Protein AF-A0ABD3MZY3-F1 (afdb_monomer_lite)

pLDDT: mean 81.53, std 12.87, range [45.41, 96.0]

Secondary structure (DSSP, 8-state):
--TTS---SSSGGGSSSPPEEEEEEE-TTSSEEEEEEEETTEEEEEEEETTT--EEEEEEPPEEEEEETTTEEEEE---SEEEE-TT-SSEEEEE-TTS-EEEEEEEEE-TT--EEEEEEEEEEEEE-SSS-EEEE--EE--SB-TTSPBPP-EEES---TTTT-SB-TTS-BSSTT-SSSSPPGGGT-

Structure (mmCIF, N/CA/C/O backbone):
data_AF-A0ABD3MZY3-F1
#
_entry.id   AF-A0ABD3MZY3-F1
#
loop_
_atom_site.group_PDB
_atom_site.id
_atom_site.type_symbol
_atom_site.label_atom_id
_atom_site.label_alt_id
_atom_site.label_comp_id
_atom_site.label_asym_id
_atom_site.label_entity_id
_atom_site.label_seq_id
_atom_site.pdbx_PDB_ins_code
_atom_site.Cartn_x
_atom_site.Cartn_y
_atom_site.Cartn_z
_atom_site.occupancy
_atom_site.B_iso_or_equiv
_atom_site.auth_seq_id
_atom_site.auth_comp_id
_atom_site.auth_asym_id
_atom_site.auth_atom_id
_atom_site.pdbx_PDB_model_num
ATOM 1 N N . MET A 1 1 ? 14.221 8.279 14.953 1.00 56.56 1 MET A N 1
ATOM 2 C CA . MET A 1 1 ? 15.530 8.398 14.291 1.00 56.56 1 MET A CA 1
ATOM 3 C C . MET A 1 1 ? 16.387 7.207 14.709 1.00 56.56 1 MET A C 1
ATOM 5 O O . MET A 1 1 ? 16.099 6.620 15.749 1.00 56.56 1 MET A O 1
ATOM 9 N N . ASN A 1 2 ? 17.374 6.783 13.913 1.00 62.44 2 ASN A N 1
ATOM 10 C CA . ASN A 1 2 ? 18.339 5.758 14.335 1.00 62.44 2 ASN A CA 1
ATOM 11 C C . ASN A 1 2 ? 19.315 6.357 15.366 1.00 62.44 2 ASN A C 1
ATOM 13 O O . ASN A 1 2 ? 19.241 7.543 15.690 1.00 62.44 2 ASN A O 1
ATOM 17 N N . SER A 1 3 ? 20.246 5.550 15.876 1.00 67.38 3 SER A N 1
ATOM 18 C CA . SER A 1 3 ? 21.284 6.006 16.815 1.00 67.38 3 SER A CA 1
ATOM 19 C C . SER A 1 3 ? 22.189 7.115 16.259 1.00 67.38 3 SER A C 1
ATOM 21 O O . SER A 1 3 ? 22.897 7.751 17.031 1.00 67.38 3 SER A O 1
ATOM 23 N N . ALA A 1 4 ? 22.144 7.373 14.949 1.00 69.62 4 ALA A N 1
ATOM 24 C CA . ALA A 1 4 ? 22.857 8.450 14.270 1.00 69.62 4 ALA A CA 1
ATOM 25 C C . ALA A 1 4 ? 21.970 9.674 13.960 1.00 69.62 4 ALA A C 1
ATOM 27 O O . ALA A 1 4 ? 22.391 10.558 13.220 1.00 69.62 4 ALA A O 1
ATOM 28 N N . GLY A 1 5 ? 20.741 9.742 14.488 1.00 57.19 5 GLY A N 1
ATOM 29 C CA . GLY A 1 5 ? 19.851 10.885 14.262 1.00 57.19 5 GLY A CA 1
ATOM 30 C C . GLY A 1 5 ? 19.243 10.936 12.856 1.00 57.19 5 GLY A C 1
ATOM 31 O O . GLY A 1 5 ? 18.832 11.999 12.409 1.00 57.19 5 GLY A O 1
ATOM 32 N N . GLN A 1 6 ? 19.178 9.811 12.140 1.00 57.62 6 GLN A N 1
ATOM 33 C CA . GLN A 1 6 ? 18.583 9.754 10.801 1.00 57.62 6 GLN A CA 1
ATOM 34 C C . GLN A 1 6 ? 17.148 9.200 10.838 1.00 57.62 6 GLN A C 1
ATOM 36 O O . GLN A 1 6 ? 16.863 8.302 11.639 1.00 57.62 6 GLN A O 1
ATOM 41 N N . PRO A 1 7 ? 16.240 9.678 9.970 1.00 52.84 7 PRO A N 1
ATOM 42 C CA . PRO A 1 7 ? 14.927 9.084 9.715 1.00 52.84 7 PRO A CA 1
ATOM 43 C C . PRO A 1 7 ? 14.956 7.555 9.600 1.00 52.84 7 PRO A C 1
ATOM 45 O O . PRO A 1 7 ? 15.666 7.015 8.759 1.00 52.84 7 PRO A O 1
ATOM 48 N N . THR A 1 8 ? 14.170 6.829 10.407 1.00 61.91 8 THR A N 1
ATOM 49 C CA . THR A 1 8 ? 14.034 5.362 10.242 1.00 61.91 8 THR A CA 1
ATOM 50 C C . THR A 1 8 ? 12.774 4.952 9.494 1.00 61.91 8 THR A C 1
ATOM 52 O O . THR A 1 8 ? 12.625 3.787 9.136 1.00 61.91 8 THR A O 1
ATOM 55 N N . GLY A 1 9 ? 11.827 5.879 9.318 1.00 56.66 9 GLY A N 1
ATOM 56 C CA . GLY A 1 9 ? 10.492 5.580 8.801 1.00 56.66 9 GLY A CA 1
ATOM 57 C C . GLY A 1 9 ? 9.641 4.691 9.720 1.00 56.66 9 GLY A C 1
ATOM 58 O O . GLY A 1 9 ? 8.582 4.244 9.293 1.00 56.66 9 GLY A O 1
ATOM 59 N N . LYS A 1 10 ? 10.077 4.424 10.964 1.00 58.09 10 LYS A N 1
ATOM 60 C CA . LYS A 1 10 ? 9.340 3.599 11.943 1.00 58.09 10 LYS A CA 1
ATOM 61 C C . LYS A 1 10 ? 8.338 4.394 12.787 1.00 58.09 10 LYS A C 1
ATOM 63 O O . LYS A 1 10 ? 7.488 3.800 13.446 1.00 58.09 10 LYS A O 1
ATOM 68 N N . THR A 1 11 ? 8.442 5.720 12.803 1.00 60.88 11 THR A N 1
ATOM 69 C CA . THR A 1 11 ? 7.519 6.630 13.497 1.00 60.88 11 THR A CA 1
ATOM 70 C C . THR A 1 11 ? 7.191 7.814 12.583 1.00 60.88 11 THR A C 1
ATOM 72 O O . THR A 1 11 ? 7.972 8.149 11.696 1.00 60.88 11 THR A O 1
ATOM 75 N N . LEU A 1 12 ? 6.039 8.464 12.778 1.00 59.22 12 LEU A N 1
ATOM 76 C CA . LEU A 1 12 ? 5.664 9.650 11.989 1.00 59.22 12 LEU A CA 1
ATOM 77 C C . LEU A 1 12 ? 6.632 10.827 12.194 1.00 59.22 12 LEU A C 1
ATOM 79 O O . LEU A 1 12 ? 6.849 11.614 11.282 1.00 59.22 12 LEU A O 1
ATOM 83 N N . GLN A 1 13 ? 7.229 10.921 13.383 1.00 61.41 13 GLN A N 1
ATOM 84 C CA . GLN A 1 13 ? 8.221 11.940 13.747 1.00 61.41 13 GLN A CA 1
ATOM 85 C C . GLN A 1 13 ? 9.560 11.744 13.027 1.00 61.41 13 GLN A C 1
ATOM 87 O O . GLN A 1 13 ? 10.358 12.670 12.958 1.00 61.41 13 GLN A O 1
ATOM 92 N N . ASP A 1 14 ? 9.799 10.551 12.482 1.00 61.88 14 ASP A N 1
ATOM 93 C CA . ASP A 1 14 ? 10.989 10.255 11.692 1.00 61.88 14 ASP A CA 1
ATOM 94 C C . ASP A 1 14 ? 10.858 10.731 10.243 1.00 61.88 14 ASP A C 1
ATOM 96 O O . ASP A 1 14 ? 11.764 10.491 9.456 1.00 61.88 14 ASP A O 1
ATOM 100 N N . LEU A 1 15 ? 9.741 11.347 9.853 1.00 62.75 15 LEU A N 1
ATOM 101 C CA . LEU A 1 15 ? 9.535 11.820 8.491 1.00 62.75 15 LEU A CA 1
ATOM 102 C C . LEU A 1 15 ? 10.007 13.267 8.361 1.00 62.75 15 LEU A C 1
ATOM 104 O O . LEU A 1 15 ? 9.534 14.143 9.075 1.00 62.75 15 LEU A O 1
ATOM 108 N N . ASP A 1 16 ? 10.891 13.513 7.391 1.00 56.47 16 ASP A N 1
ATOM 109 C CA . ASP A 1 16 ? 11.504 14.824 7.119 1.00 56.47 16 ASP A CA 1
ATOM 110 C C . ASP A 1 16 ? 10.469 15.941 6.866 1.00 56.47 16 ASP A C 1
ATOM 112 O O . ASP A 1 16 ? 10.780 17.127 6.983 1.00 56.47 16 ASP A O 1
ATOM 116 N N . LYS A 1 17 ? 9.232 15.572 6.489 1.00 63.81 17 LYS A N 1
ATOM 117 C CA . LYS A 1 17 ? 8.096 16.474 6.242 1.00 63.81 17 LYS A CA 1
ATOM 118 C C . LYS A 1 17 ? 6.765 15.786 6.551 1.00 63.81 17 LYS A C 1
ATOM 120 O O . LYS A 1 17 ? 6.600 14.596 6.274 1.00 63.81 17 LYS A O 1
ATOM 125 N N . ILE A 1 18 ? 5.799 16.564 7.043 1.00 60.00 18 ILE A N 1
ATOM 126 C CA . ILE A 1 18 ? 4.400 16.141 7.204 1.00 60.00 18 ILE A CA 1
ATOM 127 C C . ILE A 1 18 ? 3.803 15.917 5.808 1.00 60.00 18 ILE A C 1
ATOM 129 O O . ILE A 1 18 ? 3.941 16.770 4.933 1.00 60.00 18 ILE A O 1
ATOM 133 N N . GLY A 1 19 ? 3.185 14.756 5.586 1.00 64.94 19 GLY A N 1
ATOM 134 C CA . GLY A 1 19 ? 2.539 14.437 4.313 1.00 64.94 19 GLY A CA 1
ATOM 135 C C . GLY A 1 19 ? 1.3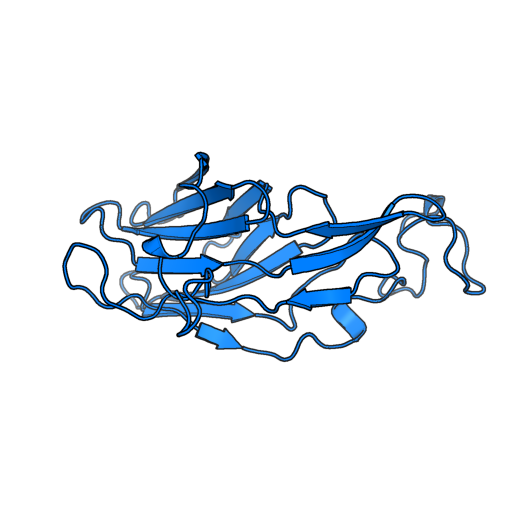32 15.332 4.033 1.00 64.94 19 GLY A C 1
ATOM 136 O O . GLY A 1 19 ? 0.563 15.659 4.936 1.00 64.94 19 GLY A O 1
ATOM 137 N N . THR A 1 20 ? 1.155 15.704 2.770 1.00 75.25 20 THR A N 1
ATOM 138 C CA . THR A 1 20 ? -0.027 16.405 2.270 1.00 75.25 20 THR A CA 1
ATOM 139 C C . THR A 1 20 ? -1.115 15.382 1.961 1.00 75.25 20 THR A C 1
ATOM 141 O O . THR A 1 20 ? -0.853 14.343 1.350 1.00 75.25 20 THR A O 1
ATOM 144 N N . TRP A 1 21 ? -2.345 15.676 2.380 1.00 79.12 21 TRP A N 1
ATOM 145 C CA . TRP A 1 21 ? -3.516 14.902 1.978 1.00 79.12 21 TRP A CA 1
ATOM 146 C C . TRP A 1 21 ? -3.756 15.066 0.480 1.00 79.12 21 TRP A C 1
ATOM 148 O O . TRP A 1 21 ? -3.782 16.188 -0.021 1.00 79.12 21 TRP A O 1
ATOM 158 N N . HIS A 1 22 ? -3.946 13.952 -0.220 1.00 86.19 22 HIS A N 1
ATOM 159 C CA . HIS A 1 22 ? -4.194 13.954 -1.663 1.00 86.19 22 HIS A CA 1
ATOM 160 C C . HIS A 1 22 ? -5.565 13.407 -2.020 1.00 86.19 22 HIS A C 1
ATOM 162 O O . HIS A 1 22 ? -6.285 14.011 -2.807 1.00 86.19 22 HIS A O 1
ATOM 168 N N . GLY A 1 23 ? -5.928 12.275 -1.420 1.00 87.56 23 GLY A N 1
ATOM 169 C CA . GLY A 1 23 ? -7.171 11.573 -1.711 1.00 87.56 23 GLY A CA 1
ATOM 170 C C . GLY A 1 23 ? -7.859 11.111 -0.440 1.00 87.56 23 GLY A C 1
ATOM 171 O O . GLY A 1 23 ? -7.202 10.605 0.471 1.00 87.56 23 GLY A O 1
ATOM 172 N N . ILE A 1 24 ? -9.181 11.277 -0.400 1.00 92.56 24 ILE A N 1
ATOM 173 C CA . ILE A 1 24 ? -10.056 10.702 0.621 1.00 92.56 24 ILE A CA 1
ATOM 174 C C . ILE A 1 24 ? -11.159 9.945 -0.099 1.00 92.56 24 ILE A C 1
ATOM 176 O O . ILE A 1 24 ? -11.863 10.530 -0.919 1.00 92.56 24 ILE A O 1
ATOM 180 N N . VAL A 1 25 ? -11.297 8.656 0.198 1.00 93.25 25 VAL A N 1
ATOM 181 C CA . VAL A 1 25 ? -12.333 7.803 -0.392 1.00 93.25 25 VAL A CA 1
ATOM 182 C C . VAL A 1 25 ? -13.087 7.095 0.724 1.00 93.25 25 VAL A C 1
ATOM 184 O O . VAL A 1 25 ? -12.487 6.437 1.577 1.00 93.25 25 VAL A O 1
ATOM 187 N N . GLU A 1 26 ? -14.405 7.252 0.733 1.00 92.00 26 GLU A N 1
ATOM 188 C CA . GLU A 1 26 ? -15.279 6.594 1.700 1.00 92.00 26 GLU A CA 1
ATOM 189 C C . GLU A 1 26 ? -15.355 5.090 1.424 1.00 92.00 26 GLU A C 1
ATOM 191 O O . GLU A 1 26 ? -15.385 4.637 0.279 1.00 92.00 26 GLU A O 1
ATOM 196 N N . ASP A 1 27 ? -15.336 4.314 2.500 1.00 90.88 27 ASP A N 1
ATOM 197 C CA . ASP A 1 27 ? -15.609 2.883 2.471 1.00 90.88 27 ASP A CA 1
ATOM 198 C C . ASP A 1 27 ? -17.081 2.610 2.120 1.00 90.88 27 ASP A C 1
ATOM 200 O O . ASP A 1 27 ? -17.938 3.333 2.627 1.00 90.88 27 ASP A O 1
ATOM 204 N N . PRO A 1 28 ? -17.425 1.536 1.381 1.00 85.69 28 PRO A N 1
ATOM 205 C CA . PRO A 1 28 ? -18.820 1.189 1.093 1.00 85.69 28 PRO A CA 1
ATOM 206 C C . PRO A 1 28 ? -19.754 1.080 2.312 1.00 85.69 28 PRO A C 1
ATOM 208 O O . PRO A 1 28 ? -20.959 1.274 2.170 1.00 85.69 28 PRO A O 1
ATOM 211 N N . SER A 1 29 ? -19.235 0.793 3.516 1.00 87.50 29 SER A N 1
ATOM 212 C CA . SER A 1 29 ? -20.043 0.774 4.749 1.00 87.50 29 SER A CA 1
ATOM 213 C C . SER A 1 29 ? -20.153 2.133 5.459 1.00 87.50 29 SER A C 1
ATOM 215 O O . SER A 1 29 ? -20.809 2.232 6.496 1.00 87.50 29 SER A O 1
ATOM 217 N N . ASN A 1 30 ? -19.483 3.178 4.956 1.00 89.81 30 ASN A N 1
ATOM 218 C CA . ASN A 1 30 ? -19.338 4.514 5.556 1.00 89.81 30 ASN A CA 1
ATOM 219 C C . ASN A 1 30 ? -18.710 4.540 6.967 1.00 89.81 30 ASN A C 1
ATOM 221 O O . ASN A 1 30 ? -18.634 5.590 7.615 1.00 89.81 30 ASN A O 1
ATOM 225 N N . LYS A 1 31 ? -18.215 3.401 7.466 1.00 92.94 31 LYS A N 1
ATOM 226 C CA . LYS A 1 31 ? -17.530 3.297 8.766 1.00 92.94 31 LYS A CA 1
ATOM 227 C C . LYS A 1 31 ? -16.079 3.762 8.724 1.00 92.94 31 LYS A C 1
ATOM 229 O O . LYS A 1 31 ? -15.502 4.074 9.770 1.00 92.94 31 LYS A O 1
ATOM 234 N N . TYR A 1 32 ? -15.485 3.802 7.536 1.00 94.50 32 TYR A N 1
ATOM 235 C CA . TYR A 1 32 ? -14.077 4.117 7.349 1.00 94.50 32 TYR A CA 1
ATOM 236 C C . TYR A 1 32 ? -13.877 5.086 6.189 1.00 94.50 32 TYR A C 1
ATOM 238 O O . TYR A 1 32 ? -14.658 5.124 5.242 1.00 94.50 32 TYR A O 1
ATOM 246 N N . ILE A 1 33 ? -12.799 5.855 6.261 1.00 94.81 33 ILE A N 1
ATOM 247 C CA . ILE A 1 33 ? -12.231 6.539 5.104 1.00 94.81 33 ILE A CA 1
ATOM 248 C C . ILE A 1 33 ? -10.847 5.986 4.826 1.00 94.81 33 ILE A C 1
ATOM 250 O O . ILE A 1 33 ? -10.096 5.625 5.738 1.00 94.81 33 ILE A O 1
ATOM 254 N N . LEU A 1 34 ? -10.518 5.968 3.548 1.00 94.38 34 LEU A N 1
ATOM 255 C CA . LEU A 1 34 ? -9.192 5.724 3.032 1.00 94.38 34 LEU A CA 1
ATOM 256 C C . LEU A 1 34 ? -8.532 7.066 2.737 1.00 94.38 34 LEU A C 1
ATOM 258 O O . LEU A 1 34 ? -9.094 7.883 2.014 1.00 94.38 34 LEU A O 1
ATOM 262 N N . ALA A 1 35 ? -7.352 7.288 3.302 1.00 93.88 35 ALA A N 1
ATOM 263 C CA . ALA A 1 35 ? -6.567 8.499 3.140 1.00 93.88 35 ALA A CA 1
ATOM 264 C C . ALA A 1 35 ? -5.278 8.188 2.376 1.00 93.88 35 ALA A C 1
ATOM 266 O O . ALA A 1 35 ? -4.450 7.397 2.833 1.00 93.88 35 ALA A O 1
ATOM 267 N N . SER A 1 36 ? -5.087 8.833 1.231 1.00 93.25 36 SER A N 1
ATOM 268 C CA . SER A 1 36 ? -3.817 8.851 0.505 1.00 93.25 36 SER A CA 1
ATOM 269 C C . SER A 1 36 ? -3.039 10.098 0.902 1.00 93.25 36 SER A C 1
ATOM 271 O O . SER A 1 36 ? -3.519 11.219 0.708 1.00 93.25 36 SER A O 1
ATOM 273 N N . LEU A 1 37 ? -1.840 9.907 1.453 1.00 87.94 37 LEU A N 1
ATOM 274 C CA . LEU A 1 37 ? -0.943 11.001 1.813 1.00 87.94 37 LEU A CA 1
ATOM 275 C C . LEU A 1 37 ? 0.359 10.880 1.032 1.00 87.94 37 LEU A C 1
ATOM 277 O O . LEU A 1 37 ? 0.963 9.806 0.978 1.00 87.94 37 LEU A O 1
ATOM 281 N N . PHE A 1 38 ? 0.826 11.995 0.483 1.00 78.88 38 PHE A N 1
ATOM 282 C CA . PHE A 1 38 ? 2.120 12.064 -0.184 1.00 78.88 38 PHE A CA 1
ATOM 283 C C . PHE A 1 38 ? 3.016 13.085 0.497 1.00 78.88 38 PHE A C 1
ATOM 285 O O . PHE A 1 38 ? 2.591 14.133 0.975 1.00 78.88 38 PHE A O 1
ATOM 292 N N . THR A 1 39 ? 4.297 12.776 0.520 1.00 73.44 39 THR A N 1
ATOM 293 C CA . THR A 1 39 ? 5.365 13.716 0.834 1.00 73.44 39 THR A CA 1
ATOM 294 C C . THR A 1 39 ? 6.433 13.551 -0.235 1.00 73.44 39 THR A C 1
ATOM 296 O O . THR A 1 39 ? 6.452 12.557 -0.961 1.00 73.44 39 THR A O 1
ATOM 299 N N . ARG A 1 40 ? 7.339 14.516 -0.370 1.00 69.44 40 ARG A N 1
ATOM 300 C CA . ARG A 1 40 ? 8.469 14.350 -1.288 1.00 69.44 40 ARG A CA 1
ATOM 301 C C . ARG A 1 40 ? 9.302 13.145 -0.818 1.00 69.44 40 ARG A C 1
ATOM 303 O O . ARG A 1 40 ? 9.854 13.200 0.277 1.00 69.44 40 ARG A O 1
ATOM 310 N N . GLY A 1 41 ? 9.357 12.076 -1.615 1.00 69.81 41 GLY A N 1
ATOM 311 C CA . GLY A 1 41 ? 10.024 10.813 -1.263 1.00 69.81 41 GLY A CA 1
ATOM 312 C C . GLY A 1 41 ? 9.218 9.872 -0.349 1.00 69.81 41 GLY A C 1
ATOM 313 O O . GLY A 1 41 ? 9.790 8.968 0.271 1.00 69.81 41 GLY A O 1
ATOM 314 N N . GLY A 1 42 ? 7.904 10.075 -0.200 1.00 80.50 42 GLY A N 1
ATOM 315 C CA . GLY A 1 42 ? 7.062 9.170 0.579 1.00 80.50 42 GLY A CA 1
ATOM 316 C C . GLY A 1 42 ? 5.611 9.096 0.111 1.00 80.50 42 GLY A C 1
ATOM 317 O O . GLY A 1 42 ? 5.000 10.088 -0.274 1.00 80.50 42 GLY A O 1
ATOM 318 N N . GLY A 1 43 ? 5.039 7.901 0.229 1.00 88.75 43 GLY A N 1
ATOM 319 C CA . GLY A 1 43 ? 3.633 7.620 -0.022 1.00 88.75 43 GLY A CA 1
ATOM 320 C C . GLY A 1 43 ? 3.062 6.791 1.119 1.00 88.75 43 GLY A C 1
ATOM 321 O O . GLY A 1 43 ? 3.682 5.810 1.544 1.00 88.75 43 GLY A O 1
ATOM 322 N N . TYR A 1 44 ? 1.904 7.207 1.620 1.00 91.69 44 TYR A N 1
ATOM 323 C CA . TYR A 1 44 ? 1.221 6.566 2.734 1.00 91.69 44 TYR A CA 1
ATOM 324 C C . TYR A 1 44 ? -0.244 6.330 2.412 1.00 91.69 44 TYR A C 1
ATOM 326 O O . TYR A 1 44 ? -0.899 7.148 1.763 1.00 91.69 44 TYR A O 1
ATOM 334 N N . VAL A 1 45 ? -0.751 5.218 2.929 1.00 94.44 45 VAL A N 1
ATOM 335 C CA . VAL A 1 45 ? -2.161 4.852 2.853 1.00 94.44 45 VAL A CA 1
ATOM 336 C C . VAL A 1 45 ? -2.650 4.590 4.266 1.00 94.44 45 VAL A C 1
ATOM 338 O O . VAL A 1 45 ? -2.119 3.725 4.962 1.00 94.44 45 VAL A O 1
ATOM 341 N N . GLY A 1 46 ? -3.626 5.377 4.707 1.00 94.56 46 GLY A N 1
ATOM 342 C CA . GLY A 1 46 ? -4.232 5.270 6.028 1.00 94.56 46 GLY A CA 1
ATOM 343 C C . GLY A 1 46 ? -5.696 4.863 5.946 1.00 94.56 46 GLY A C 1
ATOM 344 O O . GLY A 1 46 ? -6.421 5.332 5.075 1.00 94.56 46 GLY A O 1
ATOM 345 N N . ILE A 1 47 ? -6.141 4.035 6.884 1.00 95.56 47 ILE A N 1
ATOM 346 C CA . ILE A 1 47 ? -7.557 3.735 7.112 1.00 95.56 47 ILE A CA 1
ATOM 347 C C . ILE A 1 47 ? -7.951 4.424 8.414 1.00 95.56 47 ILE A C 1
ATOM 349 O O . ILE A 1 47 ? -7.281 4.241 9.431 1.00 95.56 47 ILE A O 1
ATOM 353 N N . ILE A 1 48 ? -9.016 5.220 8.404 1.00 95.69 48 ILE A N 1
ATOM 354 C CA . ILE A 1 48 ? -9.470 5.989 9.571 1.00 95.69 48 ILE A CA 1
ATOM 355 C C . ILE A 1 48 ? -10.932 5.658 9.838 1.00 95.69 48 ILE A C 1
ATOM 357 O O . ILE A 1 48 ? -11.750 5.675 8.923 1.00 95.69 48 ILE A O 1
ATOM 361 N N . ASN A 1 49 ? -11.275 5.380 11.094 1.00 95.50 49 ASN A N 1
ATOM 362 C CA . ASN A 1 49 ? -12.662 5.168 11.498 1.00 95.50 49 ASN A CA 1
ATOM 363 C C . ASN A 1 49 ? -13.419 6.506 11.506 1.00 95.50 49 ASN A C 1
ATOM 365 O O . ASN A 1 49 ? -12.996 7.473 12.145 1.00 95.50 49 ASN A O 1
ATOM 369 N N . THR A 1 50 ? -14.561 6.573 10.825 1.00 95.25 50 THR A N 1
ATOM 370 C CA . THR A 1 50 ? -15.328 7.818 10.668 1.00 95.25 50 THR A CA 1
ATOM 371 C C . THR A 1 50 ? -15.984 8.279 11.958 1.00 95.25 50 THR A C 1
ATOM 373 O O . THR A 1 50 ? -16.182 9.481 12.136 1.00 95.25 50 THR A O 1
ATOM 376 N N . ARG A 1 51 ? -16.295 7.368 12.883 1.00 93.69 51 ARG A N 1
ATOM 377 C CA . ARG A 1 51 ? -16.935 7.692 14.160 1.00 93.69 51 ARG A CA 1
ATOM 378 C C . ARG A 1 51 ? -15.922 8.155 15.199 1.00 93.69 51 ARG A C 1
ATOM 380 O O . ARG A 1 51 ? -16.110 9.209 15.795 1.00 93.69 51 ARG A O 1
ATOM 387 N N . THR A 1 52 ? -14.860 7.383 15.414 1.00 93.50 52 THR A N 1
ATOM 388 C CA . THR A 1 52 ? -13.864 7.673 16.460 1.00 93.50 52 THR A CA 1
ATOM 389 C C . THR A 1 52 ? -12.788 8.650 16.003 1.00 93.50 52 THR A C 1
ATOM 391 O O . THR A 1 52 ? -12.082 9.198 16.840 1.00 93.50 52 THR A O 1
ATOM 394 N N . LYS A 1 53 ? -12.647 8.859 14.685 1.00 93.31 53 LYS A N 1
ATOM 395 C CA . LYS A 1 53 ? -11.550 9.611 14.045 1.00 93.31 53 LYS A CA 1
ATOM 396 C C . LYS A 1 53 ? -10.162 8.997 14.274 1.00 93.31 53 LYS A C 1
ATOM 398 O O . LYS A 1 53 ? -9.159 9.569 13.854 1.00 93.31 53 LYS A O 1
ATOM 403 N N . GLY A 1 54 ? -10.093 7.822 14.898 1.00 93.62 54 GLY A N 1
ATOM 404 C CA . GLY A 1 54 ? -8.852 7.101 15.130 1.00 93.62 54 GLY A CA 1
ATOM 405 C C . GLY A 1 54 ? -8.344 6.421 13.865 1.00 93.62 54 GLY A C 1
ATOM 406 O O . GLY A 1 54 ? -9.117 5.830 13.106 1.00 93.62 54 GLY A O 1
ATOM 407 N N . ALA A 1 55 ? -7.027 6.477 13.661 1.00 93.81 55 ALA A N 1
ATOM 408 C CA . ALA A 1 55 ? -6.364 5.656 12.659 1.00 93.81 55 ALA A CA 1
ATOM 409 C C . ALA A 1 55 ? -6.536 4.174 13.019 1.00 93.81 55 ALA A C 1
ATOM 411 O O . ALA A 1 55 ? -6.328 3.779 14.165 1.00 93.81 55 ALA A O 1
ATOM 412 N N . VAL A 1 56 ? -6.941 3.382 12.036 1.00 96.00 56 VAL A N 1
ATOM 413 C CA . VAL A 1 56 ? -7.156 1.936 12.130 1.00 96.00 56 VAL A CA 1
ATOM 414 C C . VAL A 1 56 ? -5.930 1.213 11.595 1.00 96.00 56 VAL A C 1
ATOM 416 O O . VAL A 1 56 ? -5.398 0.336 12.261 1.00 96.00 56 VAL A O 1
ATOM 419 N N . ALA A 1 57 ? -5.439 1.636 10.432 1.00 95.88 57 ALA A N 1
ATOM 420 C CA . ALA A 1 57 ? -4.233 1.113 9.809 1.00 95.88 57 ALA A CA 1
ATOM 421 C C . ALA A 1 57 ? -3.458 2.252 9.144 1.00 95.88 57 ALA A C 1
ATOM 423 O O . ALA A 1 57 ? -4.057 3.231 8.692 1.00 95.88 57 ALA A O 1
ATOM 424 N N . LEU A 1 58 ? -2.137 2.122 9.063 1.00 93.81 58 LEU A N 1
ATOM 425 C CA . LEU A 1 58 ? -1.287 3.043 8.318 1.00 93.81 58 LEU A CA 1
ATOM 426 C C . LEU A 1 58 ? -0.134 2.273 7.683 1.00 93.81 58 LEU A C 1
ATOM 428 O O . LEU A 1 58 ? 0.599 1.555 8.366 1.00 93.81 58 LEU A O 1
ATOM 432 N N . PHE A 1 59 ? 0.039 2.479 6.384 1.00 93.81 59 PHE A N 1
ATOM 433 C CA . PHE A 1 59 ? 1.066 1.846 5.573 1.00 93.81 59 PHE A CA 1
ATOM 434 C C . PHE A 1 59 ? 1.948 2.900 4.926 1.00 93.81 59 PHE A C 1
ATOM 436 O O . PHE A 1 59 ? 1.473 3.964 4.526 1.00 93.81 59 PHE A O 1
ATOM 443 N N . ARG A 1 60 ? 3.229 2.575 4.790 1.00 92.25 60 ARG A N 1
ATOM 444 C CA . ARG A 1 60 ? 4.159 3.236 3.880 1.00 92.25 60 ARG A CA 1
ATOM 445 C C . ARG A 1 60 ? 4.332 2.312 2.683 1.00 92.25 60 ARG A C 1
ATOM 447 O O . ARG A 1 60 ? 4.719 1.162 2.861 1.00 92.25 60 ARG A O 1
ATOM 454 N N . VAL A 1 61 ? 4.027 2.802 1.488 1.00 92.00 61 VAL A N 1
ATOM 455 C CA . VAL A 1 61 ? 4.009 1.962 0.278 1.00 92.00 61 VAL A CA 1
ATOM 456 C C . VAL A 1 61 ? 5.415 1.592 -0.189 1.00 92.00 61 VAL A C 1
ATOM 458 O O . VAL A 1 61 ? 6.405 2.113 0.333 1.00 92.00 61 VAL A O 1
ATOM 461 N N . THR A 1 62 ? 5.525 0.702 -1.168 1.00 91.31 62 THR A N 1
ATOM 462 C CA . THR A 1 62 ? 6.819 0.261 -1.704 1.00 91.31 62 THR A CA 1
ATOM 463 C C . THR A 1 62 ? 7.551 1.410 -2.404 1.00 91.31 62 THR A C 1
ATOM 465 O O . THR A 1 62 ? 6.941 2.270 -3.042 1.00 91.31 62 THR A O 1
ATOM 468 N N . SER A 1 63 ? 8.878 1.447 -2.271 1.00 89.94 63 SER A N 1
ATOM 469 C CA . SER A 1 63 ? 9.741 2.309 -3.087 1.00 89.94 63 SER A CA 1
ATOM 470 C C . SER A 1 63 ? 10.215 1.533 -4.307 1.00 89.94 63 SER A C 1
ATOM 472 O O . SER A 1 63 ? 10.750 0.429 -4.158 1.00 89.94 63 SER A O 1
ATOM 474 N N . TYR A 1 64 ? 10.073 2.115 -5.494 1.00 87.81 64 TYR A N 1
ATOM 475 C CA . TYR A 1 64 ? 10.491 1.488 -6.744 1.00 87.81 64 TYR A CA 1
ATOM 476 C C . TYR A 1 64 ? 11.621 2.272 -7.404 1.00 87.81 64 TYR A C 1
ATOM 478 O O . TYR A 1 64 ? 11.622 3.503 -7.425 1.00 87.81 64 TYR A O 1
ATOM 486 N N . SER A 1 65 ? 12.559 1.529 -7.982 1.00 88.12 65 SER A N 1
ATOM 487 C CA . SER A 1 65 ? 13.575 2.023 -8.903 1.00 88.12 65 SER A CA 1
ATOM 488 C C . SER A 1 65 ? 13.198 1.609 -10.319 1.00 88.12 65 SER A C 1
ATOM 490 O O . SER A 1 65 ? 12.904 0.438 -10.555 1.00 88.12 65 SER A O 1
ATOM 492 N N . TYR A 1 66 ? 13.210 2.554 -11.255 1.00 83.31 66 TYR A N 1
ATOM 493 C CA . TYR A 1 66 ? 12.852 2.319 -12.653 1.00 83.31 66 TYR A CA 1
ATOM 494 C C . TYR A 1 66 ? 13.623 3.241 -13.594 1.00 83.31 66 TYR A C 1
ATOM 496 O O . TYR A 1 66 ? 14.239 4.224 -13.170 1.00 83.31 66 TYR A O 1
ATOM 504 N N . LYS A 1 67 ? 13.600 2.920 -14.888 1.00 80.38 67 LYS A N 1
ATOM 505 C CA . LYS A 1 67 ? 14.206 3.756 -15.926 1.00 80.38 67 LYS A CA 1
ATOM 506 C C . LYS A 1 67 ? 13.200 4.761 -16.481 1.00 80.38 67 LYS A C 1
ATOM 508 O O . LYS A 1 67 ? 12.082 4.405 -16.842 1.00 80.38 67 LYS A O 1
ATOM 513 N N . GLU A 1 68 ? 13.612 6.019 -16.555 1.00 76.19 68 GLU A N 1
ATOM 514 C CA . GLU A 1 68 ? 12.936 7.061 -17.321 1.00 76.19 68 GLU A CA 1
ATOM 515 C C . GLU A 1 68 ? 13.788 7.384 -18.553 1.00 76.19 68 GLU A C 1
ATOM 517 O O . GLU A 1 68 ? 14.928 7.849 -18.448 1.00 76.19 68 GLU A O 1
ATOM 522 N N . GLY A 1 69 ? 13.257 7.071 -19.737 1.00 72.19 69 GLY A N 1
ATOM 523 C CA . GLY A 1 69 ? 14.038 7.087 -20.972 1.00 72.19 69 GLY A CA 1
ATOM 524 C C . GLY A 1 69 ? 15.179 6.061 -20.960 1.00 72.19 69 GLY A C 1
ATOM 525 O O . GLY A 1 69 ? 15.145 5.065 -20.239 1.00 72.19 69 GLY A O 1
ATOM 526 N N . SER A 1 70 ? 16.210 6.294 -21.775 1.00 69.62 70 SER A N 1
ATOM 527 C CA . SER A 1 70 ? 17.288 5.321 -22.000 1.00 69.62 70 SER A CA 1
ATOM 528 C C . SER A 1 70 ? 18.398 5.320 -20.942 1.00 69.62 70 SER A C 1
ATOM 530 O O . SER A 1 70 ? 19.237 4.423 -20.954 1.00 69.62 70 SER A O 1
ATOM 532 N N . SER A 1 71 ? 18.460 6.308 -20.044 1.00 73.19 71 SER A N 1
ATOM 533 C CA . SER A 1 71 ? 19.628 6.481 -19.160 1.00 73.19 71 SER A CA 1
ATOM 534 C C . SER A 1 71 ? 19.299 6.777 -17.702 1.00 73.19 71 SER A C 1
ATOM 536 O O . SER A 1 71 ? 20.035 6.325 -16.821 1.00 73.19 71 SER A O 1
ATOM 538 N N . THR A 1 72 ? 18.208 7.481 -17.413 1.00 83.19 72 THR A N 1
ATOM 539 C CA . THR A 1 72 ? 17.945 7.988 -16.062 1.00 83.19 72 THR A CA 1
ATOM 540 C C . THR A 1 72 ? 17.308 6.907 -15.200 1.00 83.19 72 THR A C 1
ATOM 542 O O . THR A 1 72 ? 16.253 6.384 -15.539 1.00 83.19 72 THR A O 1
ATOM 545 N N . THR A 1 73 ? 17.945 6.554 -14.080 1.00 86.81 73 THR A N 1
ATOM 546 C CA . THR A 1 73 ? 17.296 5.752 -13.033 1.00 86.81 73 THR A CA 1
ATOM 547 C C . THR A 1 73 ? 16.630 6.697 -12.047 1.00 86.81 73 THR A C 1
ATOM 549 O O . THR A 1 73 ? 17.303 7.551 -11.473 1.00 86.81 73 THR A O 1
ATOM 552 N N . ILE A 1 74 ? 15.331 6.521 -11.835 1.00 86.25 74 ILE A N 1
ATOM 553 C CA . ILE A 1 74 ? 14.578 7.204 -10.787 1.00 86.25 74 ILE A CA 1
ATOM 554 C C . ILE A 1 74 ? 14.289 6.192 -9.690 1.00 86.25 74 ILE A C 1
ATOM 556 O O . ILE A 1 74 ? 13.874 5.073 -9.980 1.00 86.25 74 ILE A O 1
ATOM 560 N N . THR A 1 75 ? 14.493 6.605 -8.445 1.00 88.19 75 THR A N 1
ATOM 561 C CA . THR A 1 75 ? 14.071 5.868 -7.255 1.00 88.19 75 THR A CA 1
ATOM 562 C C . THR A 1 75 ? 13.125 6.765 -6.484 1.00 88.19 75 THR A C 1
ATOM 564 O O . THR A 1 75 ? 13.532 7.837 -6.035 1.00 88.19 75 THR A O 1
ATOM 567 N N . ASP A 1 76 ? 11.869 6.351 -6.350 1.00 86.06 76 ASP A N 1
ATOM 568 C CA . ASP A 1 76 ? 10.876 7.135 -5.621 1.00 86.06 76 ASP A CA 1
ATOM 569 C C . ASP A 1 76 ? 9.825 6.247 -4.947 1.00 86.06 76 ASP A C 1
ATOM 571 O O . ASP A 1 76 ? 9.615 5.078 -5.288 1.00 86.06 76 ASP A O 1
ATOM 575 N N . ARG A 1 77 ? 9.141 6.844 -3.976 1.00 88.44 77 ARG A N 1
ATOM 576 C CA . ARG A 1 77 ? 8.035 6.266 -3.227 1.00 88.44 77 ARG A CA 1
ATOM 577 C C . ARG A 1 77 ? 6.900 7.274 -3.197 1.00 88.44 77 ARG A C 1
ATOM 579 O O . ARG A 1 77 ? 6.997 8.310 -2.543 1.00 88.44 77 ARG A O 1
ATOM 586 N N . SER A 1 78 ? 5.785 6.932 -3.825 1.00 85.25 78 SER A N 1
ATOM 587 C CA . SER A 1 78 ? 4.623 7.811 -3.881 1.00 85.25 78 SER A CA 1
ATOM 588 C C . SER A 1 78 ? 3.320 7.030 -3.978 1.00 85.25 78 SER A C 1
ATOM 590 O O . SER A 1 78 ? 3.267 5.899 -4.457 1.00 85.25 78 SER A O 1
ATOM 592 N N . VAL A 1 79 ? 2.248 7.667 -3.523 1.00 87.88 79 VAL A N 1
ATOM 593 C CA . VAL A 1 79 ? 0.870 7.244 -3.762 1.00 87.88 79 VAL A CA 1
ATOM 594 C C . VAL A 1 79 ? 0.195 8.389 -4.486 1.00 87.88 79 VAL A C 1
ATOM 596 O O . VAL A 1 79 ? 0.319 9.536 -4.062 1.00 87.88 79 VAL A O 1
ATOM 599 N N . HIS A 1 80 ? -0.501 8.077 -5.573 1.00 87.19 80 HIS A N 1
ATOM 600 C CA . HIS A 1 80 ? -1.464 8.997 -6.149 1.00 87.19 80 HIS A CA 1
ATOM 601 C C . HIS A 1 80 ? -2.754 8.902 -5.351 1.00 87.19 80 HIS A C 1
ATOM 603 O O . HIS A 1 80 ? -3.084 9.772 -4.561 1.00 87.19 80 HIS A O 1
ATOM 609 N N . MET A 1 81 ? -3.448 7.786 -5.515 1.00 90.25 81 MET A N 1
ATOM 610 C CA . MET A 1 81 ? -4.759 7.529 -4.956 1.00 90.25 81 MET A CA 1
ATOM 611 C C . MET A 1 81 ? -4.823 6.073 -4.524 1.00 90.25 81 MET A C 1
ATOM 613 O O . MET A 1 81 ? -4.209 5.204 -5.148 1.00 90.25 81 MET A O 1
ATOM 617 N N . ALA A 1 82 ? -5.607 5.802 -3.496 1.00 92.31 82 ALA A N 1
ATOM 618 C CA . ALA A 1 82 ? -6.010 4.458 -3.143 1.00 92.31 82 ALA A CA 1
ATOM 619 C C . ALA A 1 82 ? -7.539 4.365 -3.168 1.00 92.31 82 ALA A C 1
ATOM 621 O O . ALA A 1 82 ? -8.228 5.349 -2.887 1.00 92.31 82 ALA A O 1
ATOM 622 N N . TYR A 1 83 ? -8.058 3.194 -3.523 1.00 91.81 83 TYR A N 1
ATOM 623 C CA . TYR A 1 83 ? -9.485 2.959 -3.720 1.00 91.81 83 TYR A CA 1
ATOM 624 C C . TYR A 1 83 ? -9.901 1.636 -3.092 1.00 91.81 83 TYR A C 1
ATOM 626 O O . TYR A 1 83 ? -9.168 0.652 -3.162 1.00 91.81 83 TYR A O 1
ATOM 634 N N . TRP A 1 84 ? -11.106 1.599 -2.533 1.00 90.88 84 TRP A N 1
ATOM 635 C CA . TRP A 1 84 ? -11.772 0.343 -2.206 1.00 90.88 84 TRP A CA 1
ATOM 636 C C . TRP A 1 84 ? -12.175 -0.364 -3.501 1.00 90.88 84 TRP A C 1
ATOM 638 O O . TRP A 1 84 ? -12.668 0.289 -4.427 1.00 90.88 84 TRP A O 1
ATOM 648 N N . THR A 1 85 ? -11.981 -1.680 -3.589 1.00 84.94 85 THR A N 1
ATOM 649 C CA . THR A 1 85 ? -12.549 -2.440 -4.706 1.00 84.94 85 THR A CA 1
ATOM 650 C C . THR A 1 85 ? -14.082 -2.333 -4.705 1.00 84.94 85 THR A C 1
ATOM 652 O O . THR A 1 85 ? -14.683 -2.240 -3.633 1.00 84.94 85 THR A O 1
ATOM 655 N N . PRO A 1 86 ? -14.745 -2.334 -5.881 1.00 70.12 86 PRO A N 1
ATOM 656 C CA . PRO A 1 86 ? -16.195 -2.119 -5.982 1.00 70.12 86 PRO A CA 1
ATOM 657 C C . PRO A 1 86 ? -17.046 -3.173 -5.271 1.00 70.12 86 PRO A C 1
ATOM 659 O O . PRO A 1 86 ? -18.170 -2.889 -4.870 1.00 70.12 86 PRO A O 1
ATOM 662 N N . ASP A 1 87 ? -16.517 -4.386 -5.117 1.00 69.88 87 ASP A N 1
ATOM 663 C CA . ASP A 1 87 ? -17.152 -5.448 -4.341 1.00 69.88 87 ASP A CA 1
ATOM 664 C C . ASP A 1 87 ? -17.101 -5.185 -2.828 1.00 69.88 87 ASP A C 1
ATOM 666 O O . ASP A 1 87 ? -17.785 -5.865 -2.074 1.00 69.88 87 ASP A O 1
ATOM 670 N N . GLY A 1 88 ? -16.316 -4.198 -2.377 1.00 57.41 88 GLY A N 1
ATOM 671 C CA . GLY A 1 88 ? -16.170 -3.775 -0.985 1.00 57.41 88 GLY A CA 1
ATOM 672 C C . GLY A 1 88 ? -15.518 -4.812 -0.075 1.00 57.41 88 GLY A C 1
ATOM 673 O O . GLY A 1 88 ? -15.430 -4.594 1.136 1.00 57.41 88 GLY A O 1
ATOM 674 N N . LEU A 1 89 ? -15.088 -5.950 -0.626 1.00 59.62 89 LEU A N 1
ATOM 675 C CA . LEU A 1 89 ? -14.998 -7.163 0.171 1.00 59.62 89 LEU A CA 1
ATOM 676 C C . LEU A 1 89 ? -13.598 -7.574 0.567 1.00 59.62 89 LEU A C 1
ATOM 678 O O . LEU A 1 89 ? -13.526 -8.370 1.499 1.00 59.62 89 LEU A O 1
ATOM 682 N N . GLN A 1 90 ? -12.514 -7.071 -0.038 1.00 74.06 90 GLN A N 1
ATOM 683 C CA . GLN A 1 90 ? -11.197 -7.530 0.411 1.00 74.06 90 GLN A CA 1
ATOM 684 C C . GLN A 1 90 ? -9.957 -6.747 0.002 1.00 74.06 90 GLN A C 1
ATOM 686 O O . GLN A 1 90 ? -8.955 -7.002 0.647 1.00 74.06 90 GLN A O 1
ATOM 691 N N . CYS A 1 91 ? -9.942 -5.837 -0.976 1.00 84.44 91 CYS A N 1
ATOM 692 C CA . CYS A 1 91 ? -8.696 -5.158 -1.368 1.00 84.44 91 CYS A CA 1
ATOM 693 C C . CYS A 1 91 ? -8.853 -3.634 -1.410 1.00 84.44 91 CYS A C 1
ATOM 695 O O . CYS A 1 91 ? -9.844 -3.087 -1.893 1.00 84.44 91 CYS A O 1
ATOM 697 N N . ILE A 1 92 ? -7.833 -2.942 -0.916 1.00 92.88 92 ILE A N 1
ATOM 698 C CA . ILE A 1 92 ? -7.572 -1.543 -1.227 1.00 92.88 92 ILE A CA 1
ATOM 699 C C 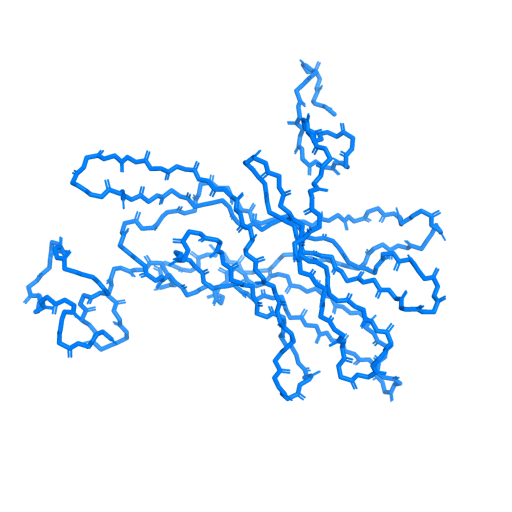. ILE A 1 92 ? -6.524 -1.519 -2.329 1.00 92.88 92 ILE A C 1
ATOM 701 O O . ILE A 1 92 ? -5.382 -1.922 -2.106 1.00 92.88 92 ILE A O 1
ATOM 705 N N . VAL A 1 93 ? -6.905 -1.015 -3.496 1.00 92.50 93 VAL A N 1
ATOM 706 C CA . VAL A 1 93 ? -6.008 -0.848 -4.637 1.00 92.50 93 VAL A CA 1
ATOM 707 C C . VAL A 1 93 ? -5.274 0.473 -4.494 1.00 92.50 93 VAL A C 1
ATOM 709 O O . VAL A 1 93 ? -5.894 1.529 -4.385 1.00 92.50 93 VAL A O 1
ATOM 712 N N . ILE A 1 94 ? -3.950 0.423 -4.522 1.00 92.38 94 ILE A N 1
ATOM 713 C CA . ILE A 1 94 ? -3.071 1.582 -4.420 1.00 92.38 94 ILE A CA 1
ATOM 714 C C . ILE A 1 94 ? -2.507 1.869 -5.802 1.00 92.38 94 ILE A C 1
ATOM 716 O O . ILE A 1 94 ? -1.856 1.023 -6.410 1.00 92.38 94 ILE A O 1
ATOM 720 N N . SER A 1 95 ? -2.719 3.089 -6.282 1.00 88.88 95 SER A N 1
ATOM 721 C CA . SER A 1 95 ? -2.087 3.593 -7.497 1.00 88.88 95 SER A CA 1
ATOM 722 C C . SER A 1 95 ? -0.882 4.459 -7.142 1.00 88.88 95 SER A C 1
ATOM 724 O O . SER A 1 95 ? -1.000 5.466 -6.439 1.00 88.88 95 SER A O 1
ATOM 726 N N . ASN A 1 96 ? 0.297 4.085 -7.629 1.00 84.25 96 ASN A N 1
ATOM 727 C CA . ASN A 1 96 ? 1.497 4.908 -7.496 1.00 84.25 96 ASN A CA 1
ATOM 728 C C . ASN A 1 96 ? 1.425 6.139 -8.432 1.00 84.25 96 ASN A C 1
ATOM 730 O O . ASN A 1 96 ? 0.984 6.026 -9.578 1.00 84.25 96 ASN A O 1
ATOM 734 N N . LEU A 1 97 ? 1.889 7.313 -7.977 1.00 77.88 97 LEU A N 1
ATOM 735 C CA . LEU A 1 97 ? 1.825 8.584 -8.733 1.00 77.88 97 LEU A CA 1
ATOM 736 C C . LEU A 1 97 ? 2.612 8.570 -10.036 1.00 77.88 97 LEU A C 1
ATOM 738 O O . LEU A 1 97 ? 2.181 9.169 -11.023 1.00 77.88 97 LEU A O 1
ATOM 742 N N . HIS A 1 98 ? 3.710 7.829 -10.081 1.00 73.88 98 HIS A N 1
ATOM 743 C CA . HIS A 1 98 ? 4.524 7.700 -11.285 1.00 73.88 98 HIS A CA 1
ATOM 744 C C . HIS A 1 98 ? 3.973 6.643 -12.248 1.00 73.88 98 HIS A C 1
ATOM 746 O O . HIS A 1 98 ? 4.576 6.388 -13.288 1.00 73.88 98 HIS A O 1
ATOM 752 N N . ARG A 1 99 ? 2.797 6.070 -11.936 1.00 66.44 99 ARG A N 1
ATOM 753 C CA . ARG A 1 99 ? 2.058 5.113 -12.775 1.00 66.44 99 ARG A CA 1
ATOM 754 C C . ARG A 1 99 ? 2.873 3.860 -13.070 1.00 66.44 99 ARG A C 1
ATOM 756 O O . ARG A 1 99 ? 2.809 3.322 -14.168 1.00 66.44 99 ARG A O 1
ATOM 763 N N . LYS A 1 100 ? 3.691 3.436 -12.106 1.00 76.25 100 LYS A N 1
ATOM 764 C CA . LYS A 1 100 ? 4.646 2.340 -12.291 1.00 76.25 100 LYS A CA 1
ATOM 765 C C . LYS A 1 100 ? 4.246 1.041 -11.614 1.00 76.25 100 LYS A C 1
ATOM 767 O O . LYS A 1 100 ? 4.660 -0.015 -12.078 1.00 76.25 100 LYS A O 1
ATOM 772 N N . ALA A 1 101 ? 3.431 1.107 -10.571 1.00 85.38 101 ALA A N 1
ATOM 773 C CA . ALA A 1 101 ? 2.910 -0.067 -9.898 1.00 85.38 101 ALA A CA 1
ATOM 774 C C . ALA A 1 101 ? 1.483 0.184 -9.412 1.00 85.38 101 ALA A C 1
ATOM 776 O O . ALA A 1 101 ? 1.131 1.303 -9.016 1.00 85.38 101 ALA A O 1
ATOM 777 N N . ILE A 1 102 ? 0.693 -0.879 -9.450 1.00 88.94 102 ILE A N 1
ATOM 778 C CA . ILE A 1 102 ? -0.538 -1.025 -8.684 1.00 88.94 102 ILE A CA 1
ATOM 779 C C . ILE A 1 102 ? -0.229 -1.996 -7.551 1.00 88.94 102 ILE A C 1
ATOM 781 O O . ILE A 1 102 ? 0.420 -3.006 -7.792 1.00 88.94 102 ILE A O 1
ATOM 785 N N . GLU A 1 103 ? -0.661 -1.694 -6.334 1.00 91.25 103 GLU A N 1
ATOM 786 C CA . GLU A 1 103 ? -0.421 -2.531 -5.151 1.00 91.25 103 GLU A CA 1
ATOM 787 C C . GLU A 1 103 ? -1.741 -2.793 -4.421 1.00 91.25 103 GLU A C 1
ATOM 789 O O . GLU A 1 103 ? -2.730 -2.097 -4.667 1.00 91.25 103 GLU A O 1
ATOM 794 N N . CYS A 1 104 ? -1.774 -3.783 -3.527 1.00 92.06 104 CYS A N 1
ATOM 795 C CA . CYS A 1 104 ? -2.983 -4.148 -2.792 1.00 92.06 104 CYS A CA 1
ATOM 796 C C . CYS A 1 104 ? -2.724 -4.224 -1.283 1.00 92.06 104 CYS A C 1
ATOM 798 O O . CYS A 1 104 ? -1.717 -4.769 -0.832 1.00 92.06 104 CYS A O 1
ATOM 800 N N . ILE A 1 105 ? -3.672 -3.712 -0.497 1.00 94.12 105 ILE A N 1
ATOM 801 C CA . ILE A 1 105 ? -3.814 -4.063 0.920 1.00 94.12 105 ILE A CA 1
ATOM 802 C C . ILE A 1 105 ? -5.074 -4.904 1.063 1.00 94.12 105 ILE A C 1
ATOM 804 O O . ILE A 1 105 ? -6.176 -4.397 0.835 1.00 94.12 105 ILE A O 1
ATOM 808 N N . TYR A 1 106 ? -4.932 -6.154 1.492 1.00 93.38 106 TYR A N 1
ATOM 809 C CA . TYR A 1 106 ? -6.076 -6.974 1.841 1.00 93.38 106 TYR A CA 1
ATOM 810 C C . TYR A 1 106 ? -6.681 -6.552 3.167 1.00 93.38 106 TYR A C 1
ATOM 812 O O . TYR A 1 106 ? -5.975 -6.342 4.149 1.00 93.38 106 TYR A O 1
ATOM 820 N N . VAL A 1 107 ? -8.003 -6.480 3.218 1.00 92.50 107 VAL A N 1
ATOM 821 C CA . VAL A 1 107 ? -8.766 -6.110 4.403 1.00 92.50 107 VAL A CA 1
ATOM 822 C C . VAL A 1 107 ? -9.727 -7.234 4.759 1.00 92.50 107 VAL A C 1
ATOM 824 O O . VAL A 1 107 ? -10.524 -7.662 3.930 1.00 92.50 107 VAL A O 1
ATOM 827 N N . LYS A 1 108 ? -9.687 -7.685 6.017 1.00 92.38 108 LYS A N 1
ATOM 828 C CA . LYS A 1 108 ? -10.674 -8.624 6.568 1.00 92.38 108 LYS A CA 1
ATOM 829 C C . LYS A 1 108 ? -11.617 -7.891 7.504 1.00 92.38 108 LYS A C 1
ATOM 831 O O . LYS A 1 108 ? -11.180 -7.067 8.312 1.00 92.38 108 LYS A O 1
ATOM 836 N N . ARG A 1 109 ? -12.898 -8.237 7.412 1.00 91.00 109 ARG A N 1
ATOM 837 C CA . ARG A 1 109 ? -13.965 -7.695 8.252 1.00 91.00 109 ARG A CA 1
ATOM 838 C C . ARG A 1 109 ? -14.664 -8.790 9.034 1.00 91.00 109 ARG A C 1
ATOM 840 O O . ARG A 1 109 ? -14.686 -9.941 8.601 1.00 91.00 109 ARG A O 1
ATOM 847 N N . ASP A 1 110 ? -15.228 -8.420 10.171 1.00 91.75 110 ASP A N 1
ATOM 848 C CA . ASP A 1 110 ? -16.132 -9.285 10.921 1.00 91.75 110 ASP A CA 1
ATOM 849 C C . ASP A 1 110 ? -17.580 -9.222 10.390 1.00 91.75 110 ASP A C 1
ATOM 8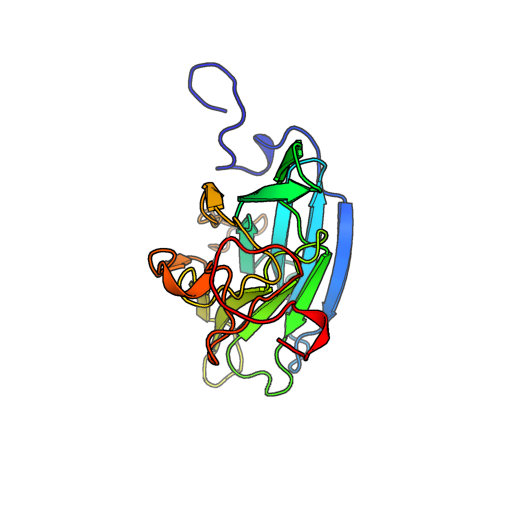51 O O . ASP A 1 110 ? -17.888 -8.531 9.413 1.00 91.75 110 ASP A O 1
ATOM 855 N N . GLY A 1 111 ? -18.494 -9.940 11.053 1.00 90.12 111 GLY A N 1
ATOM 856 C CA . GLY A 1 111 ? -19.921 -9.963 10.706 1.00 90.12 111 GLY A CA 1
ATOM 857 C C . GLY A 1 111 ? -20.648 -8.622 10.874 1.00 90.12 111 GLY A C 1
ATOM 858 O O . GLY A 1 111 ? -21.770 -8.479 10.396 1.00 90.12 111 GLY A O 1
ATOM 859 N N . TYR A 1 112 ? -20.019 -7.631 11.509 1.00 90.25 112 TYR A N 1
ATOM 860 C CA . TYR A 1 112 ? -20.535 -6.273 11.659 1.00 90.25 112 TYR A CA 1
ATOM 861 C C . TYR A 1 112 ? -19.885 -5.296 10.676 1.00 90.25 112 TYR A C 1
ATOM 863 O O . TYR A 1 112 ? -20.159 -4.100 10.744 1.00 90.25 112 TYR A O 1
ATOM 871 N N . SER A 1 113 ? -19.081 -5.778 9.722 1.00 88.50 113 SER A N 1
ATOM 872 C CA . SER A 1 113 ? -18.299 -4.969 8.773 1.00 88.50 113 SER A CA 1
ATOM 873 C C . SER A 1 113 ? -17.167 -4.156 9.407 1.00 88.50 113 SER A C 1
ATOM 875 O O . SER A 1 113 ? -16.633 -3.254 8.750 1.00 88.50 113 SER A O 1
ATOM 877 N N . ASP A 1 114 ? -16.786 -4.460 10.648 1.00 91.81 114 ASP A N 1
ATOM 878 C CA . ASP A 1 114 ? -15.640 -3.823 11.282 1.00 91.81 114 ASP A CA 1
ATOM 879 C C . ASP A 1 114 ? -14.344 -4.463 10.776 1.00 91.81 114 ASP A C 1
ATOM 881 O O . ASP A 1 114 ? -14.230 -5.681 10.655 1.00 91.81 114 ASP A O 1
ATOM 885 N N . ILE A 1 115 ? -13.362 -3.630 10.435 1.00 93.31 115 ILE A N 1
ATOM 886 C CA . ILE A 1 115 ? -12.051 -4.066 9.947 1.00 93.31 115 ILE A CA 1
ATOM 887 C C . ILE A 1 115 ? -11.274 -4.683 11.113 1.00 93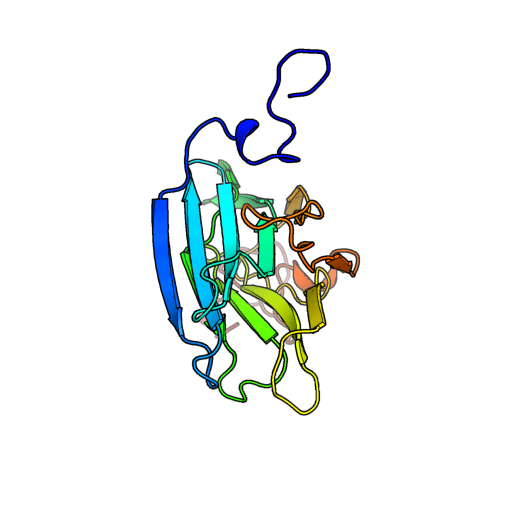.31 115 ILE A C 1
ATOM 889 O O . ILE A 1 115 ? -10.962 -4.001 12.087 1.00 93.31 115 ILE A O 1
ATOM 893 N N . ILE A 1 116 ? -10.918 -5.961 10.973 1.00 93.88 116 ILE A N 1
ATOM 894 C CA . ILE A 1 116 ? -10.171 -6.742 11.973 1.00 93.88 116 ILE A CA 1
ATOM 895 C C . ILE A 1 116 ? -8.745 -7.084 11.522 1.00 93.88 116 ILE A C 1
ATOM 897 O O . ILE A 1 116 ? -7.922 -7.504 12.331 1.00 93.88 116 ILE A O 1
ATOM 901 N N . SER A 1 117 ? -8.430 -6.914 10.235 1.00 94.44 117 SER A N 1
ATOM 902 C CA . SER A 1 117 ? -7.080 -7.097 9.695 1.00 94.44 117 SER A CA 1
ATOM 903 C C . SER A 1 117 ? -6.888 -6.269 8.426 1.00 94.44 117 SER A C 1
ATOM 905 O O . SER A 1 117 ? -7.824 -6.121 7.639 1.00 94.44 117 SER A O 1
ATOM 907 N N . ALA A 1 118 ? -5.672 -5.754 8.239 1.00 95.50 118 ALA A N 1
ATOM 908 C CA . ALA A 1 118 ? -5.214 -5.095 7.023 1.00 95.50 118 ALA A CA 1
ATOM 909 C C . ALA A 1 118 ? -3.783 -5.572 6.708 1.00 95.50 118 ALA A C 1
ATOM 911 O O . ALA A 1 118 ? -2.889 -5.392 7.535 1.00 95.50 118 ALA A O 1
ATOM 912 N N . MET A 1 119 ? -3.563 -6.183 5.546 1.00 95.56 119 MET A N 1
ATOM 913 C CA . MET A 1 119 ? -2.298 -6.813 5.152 1.00 95.56 119 MET A CA 1
ATOM 914 C C . MET A 1 119 ? -1.847 -6.279 3.799 1.00 95.56 119 MET A C 1
ATOM 916 O O . MET A 1 119 ? -2.551 -6.436 2.810 1.00 95.56 119 MET A O 1
ATOM 920 N N . PHE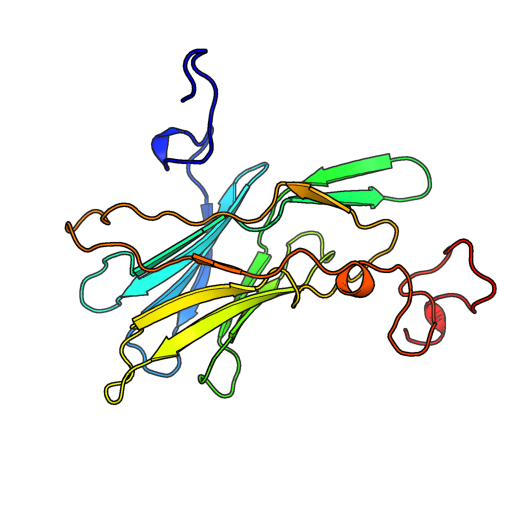 A 1 120 ? -0.687 -5.633 3.742 1.00 94.44 120 PHE A N 1
ATOM 921 C CA . PHE A 1 120 ? -0.081 -5.230 2.477 1.00 94.44 120 PHE A CA 1
ATOM 922 C C . PHE A 1 120 ? 0.468 -6.473 1.773 1.00 94.44 120 PHE A C 1
ATOM 924 O O . PHE A 1 120 ? 1.396 -7.096 2.290 1.00 94.44 120 PHE A O 1
ATOM 931 N N . ASP A 1 121 ? -0.087 -6.818 0.614 1.00 91.69 121 ASP A N 1
ATOM 932 C CA . ASP A 1 121 ? 0.357 -7.970 -0.165 1.00 91.69 121 ASP A CA 1
ATOM 933 C C . ASP A 1 121 ? 1.439 -7.544 -1.159 1.00 91.69 121 ASP A C 1
ATOM 935 O O . ASP A 1 121 ? 1.206 -6.767 -2.088 1.00 91.69 121 ASP A O 1
ATOM 939 N N . THR A 1 122 ? 2.646 -8.051 -0.937 1.00 90.06 122 THR A N 1
ATOM 940 C CA . THR A 1 122 ? 3.814 -7.778 -1.775 1.00 90.06 122 THR A CA 1
ATOM 941 C C . THR A 1 122 ? 3.943 -8.732 -2.954 1.00 90.06 122 THR A C 1
ATOM 943 O O . THR A 1 122 ? 4.778 -8.476 -3.813 1.00 90.06 122 THR A O 1
ATOM 946 N N . ASP A 1 123 ? 3.101 -9.761 -3.068 1.00 86.56 123 ASP A N 1
ATOM 947 C CA . ASP A 1 123 ? 3.031 -10.642 -4.241 1.00 86.56 123 ASP A CA 1
ATOM 948 C C . ASP A 1 123 ? 1.967 -10.199 -5.260 1.00 86.56 123 ASP A C 1
ATOM 950 O O . ASP A 1 123 ? 2.091 -10.500 -6.448 1.00 86.56 123 ASP A O 1
ATOM 954 N N . ALA A 1 124 ? 0.972 -9.418 -4.829 1.00 80.00 124 ALA A N 1
ATOM 955 C CA . ALA A 1 124 ? -0.028 -8.782 -5.691 1.00 80.00 124 ALA A CA 1
ATOM 956 C C . ALA A 1 124 ? 0.395 -7.538 -6.508 1.00 80.00 124 ALA A C 1
ATOM 958 O O . ALA A 1 124 ? -0.431 -7.101 -7.320 1.00 80.00 124 ALA A O 1
ATOM 959 N N . PRO A 1 125 ? 1.580 -6.904 -6.355 1.00 81.81 125 PRO A N 1
ATOM 960 C CA . PRO A 1 125 ? 1.915 -5.755 -7.173 1.00 81.81 125 PRO A CA 1
ATOM 961 C C . PRO A 1 125 ? 1.835 -6.063 -8.669 1.00 81.81 125 PRO A C 1
ATOM 963 O O . PRO A 1 125 ? 2.279 -7.104 -9.143 1.00 81.81 125 PRO A O 1
ATOM 966 N N . PHE A 1 126 ? 1.309 -5.121 -9.436 1.00 82.00 126 PHE A N 1
ATOM 967 C CA . PHE A 1 126 ? 1.323 -5.176 -10.889 1.00 82.00 126 PHE A CA 1
ATOM 968 C C . PHE A 1 126 ? 2.167 -4.023 -11.411 1.00 82.00 126 PHE A C 1
ATOM 970 O O . PHE A 1 126 ? 1.756 -2.861 -11.327 1.00 82.00 126 PHE A O 1
ATOM 977 N N . SER A 1 127 ? 3.362 -4.323 -11.930 1.00 82.25 127 SER A N 1
ATOM 978 C CA . SER A 1 127 ? 4.183 -3.294 -12.565 1.00 82.25 127 SER A CA 1
ATOM 979 C C . SER A 1 127 ? 3.605 -2.884 -13.919 1.00 82.25 127 SER A C 1
ATOM 981 O O . SER A 1 127 ? 3.227 -3.722 -14.737 1.00 82.25 127 SER A O 1
ATOM 983 N N . LEU A 1 128 ? 3.582 -1.578 -14.164 1.00 78.38 128 LEU A N 1
ATOM 984 C CA . LEU A 1 128 ? 3.080 -0.942 -15.384 1.00 78.38 128 LEU A CA 1
ATOM 985 C C . LEU A 1 128 ? 4.209 -0.461 -16.314 1.00 78.38 128 LEU A C 1
ATOM 987 O O . LEU A 1 128 ? 3.940 0.153 -17.340 1.00 78.38 128 LEU A O 1
ATOM 991 N N . GLY A 1 129 ? 5.471 -0.705 -15.954 1.00 74.94 129 GLY A N 1
ATOM 992 C CA . GLY A 1 129 ? 6.647 -0.340 -16.748 1.00 74.94 129 GLY A CA 1
ATOM 993 C C . GLY A 1 129 ? 7.726 -1.419 -16.711 1.00 74.94 129 GLY A C 1
ATOM 994 O O . GLY A 1 129 ? 7.551 -2.455 -16.068 1.00 74.94 129 GLY A O 1
ATOM 995 N N . THR A 1 130 ? 8.839 -1.159 -17.391 1.00 77.38 130 THR A N 1
ATOM 996 C CA . THR A 1 130 ? 9.991 -2.065 -17.486 1.00 77.38 130 THR A CA 1
ATOM 997 C C . THR A 1 130 ? 11.099 -1.708 -16.501 1.00 77.38 130 THR A C 1
ATOM 999 O O . THR A 1 130 ? 11.170 -0.592 -15.976 1.00 77.38 130 THR A O 1
ATOM 1002 N N . ASN A 1 131 ? 11.991 -2.668 -16.256 1.00 80.06 131 ASN A N 1
ATOM 1003 C CA . ASN A 1 131 ? 13.151 -2.556 -15.372 1.00 80.06 131 ASN A CA 1
ATOM 1004 C C . ASN A 1 131 ? 12.776 -2.097 -13.954 1.00 80.06 131 ASN A C 1
ATOM 1006 O O . ASN A 1 131 ? 13.524 -1.366 -13.303 1.00 80.06 131 ASN A O 1
ATOM 1010 N N . MET A 1 132 ? 11.595 -2.511 -13.497 1.00 84.75 132 MET A N 1
ATOM 1011 C CA . MET A 1 132 ? 11.052 -2.180 -12.187 1.00 84.75 132 MET A CA 1
ATOM 1012 C C . MET A 1 132 ? 11.721 -3.033 -11.115 1.00 84.75 132 MET A C 1
ATOM 1014 O O . MET A 1 132 ? 11.678 -4.261 -11.155 1.00 84.75 132 MET A O 1
ATOM 1018 N N . ILE A 1 133 ? 12.327 -2.376 -10.131 1.00 87.31 133 ILE A N 1
ATOM 1019 C CA . ILE A 1 133 ? 13.004 -3.033 -9.013 1.00 87.31 133 ILE A CA 1
ATOM 1020 C C . ILE A 1 133 ? 12.466 -2.449 -7.713 1.00 87.31 133 ILE A C 1
ATOM 1022 O O . ILE A 1 133 ? 12.333 -1.234 -7.577 1.00 87.31 133 ILE A O 1
ATOM 1026 N N . VAL A 1 134 ? 12.187 -3.304 -6.732 1.00 89.75 134 VAL A N 1
ATOM 1027 C CA . VAL A 1 134 ? 11.882 -2.859 -5.367 1.00 89.75 134 VAL A CA 1
ATOM 1028 C C . VAL A 1 134 ? 13.158 -2.306 -4.748 1.00 89.75 134 VAL A C 1
ATOM 1030 O O . VAL A 1 134 ? 14.115 -3.042 -4.516 1.00 89.75 134 VAL A O 1
ATOM 1033 N N . SER A 1 135 ? 13.179 -1.001 -4.491 1.00 89.69 135 SER A N 1
ATOM 1034 C CA . SER A 1 135 ? 14.292 -0.350 -3.799 1.00 89.69 135 SER A CA 1
ATOM 1035 C C . SER A 1 135 ? 14.168 -0.494 -2.288 1.00 89.69 135 SER A C 1
ATOM 1037 O O . SER A 1 135 ? 15.166 -0.671 -1.599 1.00 89.69 135 SER A O 1
ATOM 1039 N N . GLU A 1 136 ? 12.945 -0.394 -1.770 1.00 89.81 136 GLU A N 1
ATOM 1040 C CA . GLU A 1 136 ? 12.627 -0.610 -0.362 1.00 89.81 136 GLU A CA 1
ATOM 1041 C C . GLU A 1 136 ? 11.212 -1.173 -0.251 1.00 89.81 136 GLU A C 1
ATOM 1043 O O . GLU A 1 136 ? 10.288 -0.658 -0.887 1.00 89.81 136 GLU A O 1
ATOM 1048 N N . ALA A 1 137 ? 11.037 -2.175 0.607 1.00 90.94 137 ALA A N 1
ATOM 1049 C CA . ALA A 1 137 ? 9.739 -2.778 0.867 1.00 90.94 137 ALA A CA 1
ATOM 1050 C C . ALA A 1 137 ? 8.733 -1.779 1.471 1.00 90.94 137 ALA A C 1
ATOM 1052 O O . ALA A 1 137 ? 9.100 -0.766 2.085 1.00 90.94 137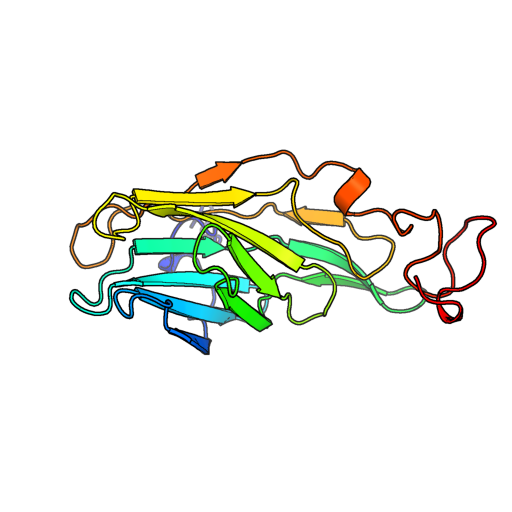 ALA A O 1
ATOM 1053 N N . ALA A 1 138 ? 7.453 -2.099 1.312 1.00 92.06 138 ALA A N 1
ATOM 1054 C CA . ALA A 1 138 ? 6.370 -1.497 2.059 1.00 92.06 138 ALA A CA 1
ATOM 1055 C C . ALA A 1 138 ? 6.525 -1.819 3.550 1.00 92.06 138 ALA A C 1
ATOM 1057 O O . ALA A 1 138 ? 7.051 -2.862 3.944 1.00 92.06 138 ALA A O 1
ATOM 1058 N N . THR A 1 139 ? 6.059 -0.906 4.392 1.00 92.81 139 THR A N 1
ATOM 1059 C CA . THR A 1 139 ? 6.036 -1.086 5.844 1.00 92.81 139 THR A CA 1
ATOM 1060 C C . THR A 1 139 ? 4.688 -0.662 6.406 1.00 92.81 139 THR A C 1
ATOM 1062 O O . THR A 1 139 ? 3.881 -0.013 5.740 1.00 92.81 139 THR A O 1
ATOM 1065 N N . TYR A 1 140 ? 4.440 -1.020 7.660 1.00 93.31 140 TYR A N 1
ATOM 1066 C CA . TYR A 1 140 ? 3.237 -0.639 8.384 1.00 93.31 140 TYR A CA 1
ATOM 1067 C C . TYR A 1 140 ? 3.597 -0.089 9.761 1.00 93.31 140 TYR A C 1
ATOM 1069 O O . TYR A 1 140 ? 4.672 -0.360 10.305 1.00 93.31 140 TYR A O 1
ATOM 1077 N N . PHE A 1 141 ? 2.687 0.695 10.325 1.00 90.38 141 PHE A N 1
ATOM 1078 C CA . PHE A 1 141 ? 2.811 1.214 11.680 1.00 90.38 141 PHE A CA 1
ATOM 1079 C C . PHE A 1 141 ? 2.029 0.309 12.631 1.00 90.38 141 PHE A C 1
ATOM 1081 O O . PHE A 1 141 ? 0.849 0.055 12.416 1.00 90.38 141 PHE A O 1
ATOM 1088 N N . SER A 1 142 ? 2.688 -0.167 13.687 1.00 88.94 142 SER A N 1
ATOM 1089 C CA . SER A 1 142 ? 2.145 -1.187 14.599 1.00 88.94 142 SER A CA 1
ATOM 1090 C C . SER A 1 142 ? 1.893 -0.692 16.027 1.00 88.94 142 SER A C 1
ATOM 1092 O O . SER A 1 142 ? 1.560 -1.479 16.909 1.00 88.94 142 SER A O 1
ATOM 1094 N N . ARG A 1 143 ? 2.124 0.597 16.296 1.00 88.62 143 ARG A N 1
ATOM 1095 C CA . ARG A 1 143 ? 1.889 1.199 17.618 1.00 88.62 143 ARG A CA 1
ATOM 1096 C C . ARG A 1 143 ? 0.441 1.654 17.755 1.00 88.62 143 ARG A C 1
ATOM 1098 O O . ARG A 1 143 ? -0.299 1.679 16.779 1.00 88.62 143 ARG A O 1
ATOM 1105 N N . ASN A 1 144 ? 0.055 2.050 18.961 1.00 89.50 144 ASN A N 1
ATOM 1106 C CA . ASN A 1 144 ? -1.255 2.642 19.187 1.00 89.50 144 ASN A CA 1
ATOM 1107 C C . ASN A 1 144 ? -1.402 3.968 18.425 1.00 89.50 144 ASN A C 1
ATOM 1109 O O . ASN A 1 144 ? -0.436 4.717 18.249 1.00 89.50 144 ASN A O 1
ATOM 1113 N N . ASN A 1 145 ? -2.623 4.250 17.983 1.00 86.81 145 ASN A N 1
ATOM 1114 C CA . ASN A 1 145 ? -3.009 5.534 17.419 1.00 86.81 145 ASN A CA 1
ATOM 1115 C C . ASN A 1 145 ? -3.091 6.619 18.517 1.00 86.81 145 ASN A C 1
ATOM 1117 O O . ASN A 1 145 ? -2.882 6.355 19.701 1.00 86.81 145 ASN A O 1
ATOM 1121 N N . GLY A 1 146 ? -3.435 7.852 18.130 1.00 85.44 146 GLY A N 1
ATOM 1122 C CA . GLY A 1 146 ? -3.584 8.980 19.065 1.00 85.44 146 GLY A CA 1
ATOM 1123 C C . GLY A 1 146 ? -4.710 8.838 20.103 1.00 85.44 146 GLY A C 1
ATOM 1124 O O . GLY A 1 146 ? -4.834 9.696 20.968 1.00 85.44 146 GLY A O 1
ATOM 1125 N N . TYR A 1 147 ? -5.506 7.770 20.024 1.00 90.00 147 TYR A N 1
ATOM 1126 C CA . TYR A 1 147 ? -6.585 7.408 20.947 1.00 90.00 147 TYR A CA 1
ATOM 1127 C C . TYR A 1 147 ? -6.290 6.082 21.670 1.00 90.00 147 TYR A C 1
ATOM 1129 O O . TYR A 1 147 ? -7.210 5.373 22.069 1.00 90.00 147 TYR A O 1
ATOM 1137 N N . GLU A 1 148 ? -5.012 5.703 21.769 1.00 89.06 148 GLU A N 1
ATOM 1138 C CA . GLU A 1 148 ? -4.523 4.514 22.481 1.00 89.06 148 GLU A CA 1
ATOM 1139 C C . GLU A 1 148 ? -5.029 3.161 21.947 1.00 89.06 148 GLU A C 1
ATOM 1141 O O . GLU A 1 148 ? -4.740 2.117 22.525 1.00 89.06 148 GLU A O 1
ATOM 1146 N N . SER A 1 149 ? -5.709 3.142 20.799 1.00 89.75 149 SER A N 1
ATOM 1147 C CA . SER A 1 149 ? -6.119 1.899 20.138 1.00 89.75 149 SER A CA 1
ATOM 1148 C C . SER A 1 149 ? -4.987 1.378 19.255 1.00 89.75 149 SER A C 1
ATOM 1150 O O . SER A 1 149 ? -4.390 2.154 18.508 1.00 89.75 149 SER A O 1
ATOM 1152 N N . ALA A 1 150 ? -4.690 0.080 19.315 1.00 91.38 150 ALA A N 1
ATOM 1153 C CA . ALA A 1 150 ? -3.651 -0.535 18.489 1.00 91.38 150 ALA A CA 1
ATOM 1154 C C . ALA A 1 150 ? -3.964 -0.387 16.990 1.00 91.38 150 ALA A C 1
ATOM 1156 O O . ALA A 1 150 ? -5.090 -0.643 16.561 1.00 91.38 150 ALA A O 1
ATOM 1157 N N . LEU A 1 151 ? -2.965 0.010 16.194 1.00 93.56 151 LEU A N 1
ATOM 1158 C CA . LEU A 1 151 ? -3.074 -0.048 14.740 1.00 93.56 151 LEU A CA 1
ATOM 1159 C C . LEU A 1 151 ? -3.048 -1.505 14.281 1.00 93.56 151 LEU A C 1
ATOM 1161 O O . LEU A 1 151 ? -2.187 -2.285 14.692 1.00 93.56 151 LEU A O 1
ATOM 1165 N N . ILE A 1 152 ? -3.972 -1.848 13.391 1.00 93.12 152 ILE A N 1
ATOM 1166 C CA . ILE A 1 152 ? -3.984 -3.129 12.697 1.00 93.12 152 ILE A CA 1
ATOM 1167 C C . ILE A 1 152 ? -3.221 -2.984 11.383 1.00 93.12 152 ILE A C 1
ATOM 1169 O O . ILE A 1 152 ? -3.394 -2.021 10.639 1.00 93.12 152 ILE A O 1
ATOM 1173 N N . GLY A 1 153 ? -2.321 -3.919 11.111 1.00 92.75 153 GLY A N 1
ATOM 1174 C CA . GLY A 1 153 ? -1.448 -3.832 9.954 1.00 92.75 153 GLY A CA 1
ATOM 1175 C C . GLY A 1 153 ? -0.473 -4.996 9.893 1.00 92.75 153 GLY A C 1
ATOM 1176 O O . GLY A 1 153 ? -0.082 -5.544 10.925 1.00 92.75 153 GLY A O 1
ATOM 1177 N N . GLY A 1 154 ? -0.060 -5.333 8.682 1.00 95.06 154 GLY A N 1
ATOM 1178 C CA . GLY A 1 154 ? 1.012 -6.276 8.408 1.00 95.06 154 GLY A CA 1
ATOM 1179 C C . GLY A 1 154 ? 1.450 -6.183 6.953 1.00 95.06 154 GLY A C 1
ATOM 1180 O O . GLY A 1 154 ? 0.799 -5.530 6.142 1.00 95.06 154 GLY A O 1
ATOM 1181 N N . VAL A 1 155 ? 2.568 -6.818 6.628 1.00 94.38 155 VAL A N 1
ATOM 1182 C CA . VAL A 1 155 ? 3.058 -6.977 5.254 1.00 94.38 155 VAL A CA 1
ATOM 1183 C C . VAL A 1 155 ? 3.274 -8.471 5.045 1.00 94.38 155 VAL A C 1
ATOM 1185 O O . VAL A 1 155 ? 3.863 -9.121 5.909 1.00 94.38 155 VAL A O 1
ATOM 1188 N N . GLU A 1 156 ? 2.781 -9.010 3.938 1.00 92.88 156 GLU A N 1
ATOM 1189 C CA . GLU A 1 156 ? 2.932 -10.416 3.560 1.00 92.88 156 GLU A CA 1
ATOM 1190 C C . GLU A 1 156 ? 3.397 -10.554 2.105 1.00 92.88 156 GLU A C 1
ATOM 1192 O O . GLU A 1 156 ? 3.354 -9.595 1.335 1.00 92.88 156 GLU A O 1
ATOM 1197 N N . GLY A 1 157 ? 3.900 -11.735 1.749 1.00 88.62 157 GLY A N 1
ATOM 1198 C CA . GLY A 1 157 ? 4.509 -12.006 0.443 1.00 88.62 157 GLY A CA 1
ATOM 1199 C C . GLY A 1 157 ? 6.019 -11.749 0.404 1.00 88.62 157 GLY A C 1
ATOM 1200 O O . GLY A 1 157 ? 6.670 -11.586 1.444 1.00 88.62 157 GLY A O 1
ATOM 1201 N N . ASN A 1 158 ? 6.597 -11.771 -0.797 1.00 86.75 158 ASN A N 1
ATOM 1202 C CA . ASN A 1 158 ? 8.039 -11.634 -0.996 1.00 86.75 158 ASN A CA 1
ATOM 1203 C C . ASN A 1 158 ? 8.457 -10.792 -2.211 1.00 86.75 158 ASN A C 1
ATOM 1205 O O . ASN A 1 158 ? 9.638 -10.821 -2.568 1.00 86.75 158 ASN A O 1
ATOM 1209 N N . TYR A 1 159 ? 7.539 -10.040 -2.825 1.00 84.50 159 TYR A N 1
ATOM 1210 C CA . TYR A 1 159 ? 7.780 -9.394 -4.119 1.00 84.50 159 TYR A CA 1
ATOM 1211 C C . TYR A 1 159 ? 8.157 -10.403 -5.197 1.00 84.50 159 TYR A C 1
ATOM 1213 O O . TYR A 1 159 ? 9.194 -10.280 -5.860 1.00 84.50 159 TYR A O 1
ATOM 1221 N N . GLY A 1 160 ? 7.299 -11.411 -5.372 1.00 71.25 160 GLY A N 1
ATOM 1222 C CA . GLY A 1 160 ? 7.473 -12.454 -6.371 1.00 71.25 160 GLY A CA 1
ATOM 1223 C C . GLY A 1 160 ? 7.914 -11.894 -7.725 1.00 71.25 160 GLY A C 1
ATOM 1224 O O . GLY A 1 160 ? 7.308 -10.986 -8.289 1.00 71.25 160 GLY A O 1
ATOM 1225 N N . ARG A 1 161 ? 8.989 -12.461 -8.283 1.00 63.69 161 ARG A N 1
ATOM 1226 C CA . ARG A 1 161 ? 9.683 -11.933 -9.472 1.00 63.69 161 ARG A CA 1
ATOM 1227 C C . ARG A 1 161 ? 8.775 -11.704 -10.689 1.00 63.69 161 ARG A C 1
ATOM 1229 O O . ARG A 1 161 ? 9.133 -10.895 -11.533 1.00 63.69 161 ARG A O 1
ATOM 1236 N N . ALA A 1 162 ? 7.651 -12.422 -10.793 1.00 64.19 162 ALA A N 1
ATOM 1237 C CA . ALA A 1 162 ? 6.662 -12.307 -11.869 1.00 64.19 162 ALA A CA 1
ATOM 1238 C C . ALA A 1 162 ? 5.908 -10.961 -11.867 1.00 64.19 162 ALA A C 1
ATOM 1240 O O . ALA A 1 162 ? 5.651 -10.408 -12.933 1.00 64.19 162 ALA A O 1
ATOM 1241 N N . ALA A 1 163 ? 5.630 -10.401 -10.686 1.00 68.00 163 ALA A N 1
ATOM 1242 C CA . ALA A 1 163 ? 4.871 -9.160 -10.493 1.00 68.00 163 ALA A CA 1
ATOM 1243 C C . ALA A 1 163 ? 5.528 -7.924 -11.140 1.00 68.00 163 ALA A C 1
ATOM 1245 O O . ALA A 1 163 ? 4.854 -6.968 -11.532 1.00 68.00 163 ALA A O 1
ATOM 1246 N N . LEU A 1 164 ? 6.859 -7.953 -11.269 1.00 79.25 164 LEU A N 1
ATOM 1247 C CA . LEU A 1 164 ? 7.677 -6.819 -11.703 1.00 79.25 164 LEU A CA 1
ATOM 1248 C C . LEU A 1 164 ? 8.315 -7.006 -13.083 1.00 79.25 164 LEU A C 1
ATOM 1250 O O . LEU A 1 164 ? 9.086 -6.148 -13.509 1.00 79.25 164 LEU A O 1
ATOM 1254 N N . GLN A 1 165 ? 8.017 -8.105 -13.782 1.00 80.69 165 GLN A N 1
ATOM 1255 C CA . GLN A 1 165 ? 8.619 -8.382 -15.088 1.00 80.69 165 GLN A CA 1
ATOM 1256 C C . GLN A 1 165 ? 8.199 -7.360 -16.143 1.00 80.69 165 GLN A C 1
ATOM 1258 O O . GLN A 1 165 ? 7.109 -6.790 -16.094 1.00 80.69 165 GLN A O 1
ATOM 1263 N N . ASP A 1 166 ? 9.063 -7.205 -17.142 1.00 81.25 166 ASP A N 1
ATOM 1264 C CA . ASP A 1 166 ? 8.859 -6.339 -18.306 1.00 81.25 166 ASP A CA 1
ATOM 1265 C C . ASP A 1 166 ? 7.746 -6.835 -19.235 1.00 81.25 166 ASP A C 1
ATOM 1267 O O . ASP A 1 166 ? 7.226 -6.072 -20.055 1.00 81.25 166 ASP A O 1
ATOM 1271 N N . LEU A 1 167 ? 7.401 -8.121 -19.120 1.00 80.25 167 LEU A N 1
ATOM 1272 C CA . LEU A 1 167 ? 6.412 -8.772 -19.958 1.00 80.25 167 LEU A CA 1
ATOM 1273 C C . LEU A 1 167 ? 5.034 -8.815 -19.299 1.00 80.25 167 LEU A C 1
ATOM 1275 O O . LEU A 1 167 ? 4.895 -8.971 -18.085 1.00 80.25 167 LEU A O 1
ATOM 1279 N N . THR A 1 168 ? 4.011 -8.710 -20.132 1.00 78.00 168 THR A N 1
ATOM 1280 C CA . THR A 1 168 ? 2.619 -8.998 -19.803 1.00 78.00 168 THR A CA 1
ATOM 1281 C C . THR A 1 168 ? 2.439 -10.515 -19.658 1.00 78.00 168 THR A C 1
ATOM 1283 O O . THR A 1 168 ? 3.319 -11.277 -20.079 1.00 78.00 168 THR A O 1
ATOM 1286 N N . PRO A 1 169 ? 1.317 -10.992 -19.089 1.00 77.56 169 PRO A N 1
ATOM 1287 C CA . PRO A 1 169 ? 1.041 -12.428 -19.001 1.00 77.56 169 PRO A CA 1
ATOM 1288 C C . PRO A 1 169 ? 1.113 -13.161 -20.353 1.00 77.56 169 PRO A C 1
ATOM 1290 O O . PRO A 1 169 ? 1.520 -14.319 -20.396 1.00 77.56 169 PRO A O 1
ATOM 1293 N N . ASP A 1 170 ? 0.822 -12.464 -21.456 1.00 78.00 170 ASP A N 1
ATOM 1294 C CA . ASP A 1 170 ? 0.896 -12.991 -22.827 1.00 78.00 170 ASP A CA 1
ATOM 1295 C C . ASP A 1 170 ? 2.310 -12.916 -23.442 1.00 78.00 170 ASP A C 1
ATOM 1297 O O . ASP A 1 170 ? 2.507 -13.134 -24.643 1.00 78.00 170 ASP A O 1
ATOM 1301 N N . GLY A 1 171 ? 3.320 -12.574 -22.638 1.00 78.50 171 GLY A N 1
ATOM 1302 C CA . GLY A 1 171 ? 4.715 -12.484 -23.063 1.00 78.50 171 GLY A CA 1
ATOM 1303 C C . GLY A 1 171 ? 5.025 -11.268 -23.940 1.00 78.50 171 GLY A C 1
ATOM 1304 O O . GLY A 1 171 ? 6.016 -11.280 -24.675 1.00 78.50 171 GLY A O 1
ATOM 1305 N N . LYS A 1 172 ? 4.183 -10.226 -23.911 1.00 78.94 172 LYS A N 1
ATOM 1306 C CA . LYS A 1 172 ? 4.381 -8.982 -24.673 1.00 78.94 172 LYS A CA 1
ATOM 1307 C C . LYS A 1 172 ? 5.042 -7.914 -23.825 1.00 78.94 172 LYS A C 1
ATOM 1309 O O . LYS A 1 172 ? 4.875 -7.875 -22.617 1.00 78.94 172 LYS A O 1
ATOM 1314 N N . CYS A 1 173 ? 5.790 -7.030 -24.466 1.00 78.81 173 CYS A N 1
ATOM 1315 C CA . CYS A 1 173 ? 6.389 -5.886 -23.799 1.00 78.81 173 CYS A CA 1
ATOM 1316 C C . CYS A 1 173 ? 5.326 -4.929 -23.246 1.00 78.81 173 CYS A C 1
ATOM 1318 O O . CYS A 1 173 ? 4.477 -4.467 -24.007 1.00 78.81 173 CYS A O 1
ATOM 1320 N N . LYS A 1 174 ? 5.419 -4.570 -21.959 1.00 77.62 174 LYS A N 1
ATOM 1321 C CA . LYS A 1 174 ? 4.532 -3.569 -21.333 1.00 77.62 174 LYS A CA 1
ATOM 1322 C C . LYS A 1 174 ? 4.712 -2.163 -21.917 1.00 77.62 174 LYS A C 1
ATOM 1324 O O . LYS A 1 174 ? 3.764 -1.387 -21.968 1.00 77.62 174 LYS A O 1
ATOM 1329 N N . GLU A 1 175 ? 5.916 -1.839 -22.385 1.00 73.06 175 GLU A N 1
ATOM 1330 C CA . GLU A 1 175 ? 6.222 -0.601 -23.109 1.00 73.06 175 GLU A CA 1
ATOM 1331 C C . GLU A 1 175 ? 7.232 -0.861 -24.238 1.00 73.06 175 GLU A C 1
ATOM 1333 O O . GLU A 1 175 ? 7.831 -1.931 -24.326 1.00 73.06 175 GLU A O 1
ATOM 1338 N N . ASN A 1 176 ? 7.416 0.095 -25.148 1.00 71.62 176 ASN A N 1
ATOM 1339 C CA . ASN A 1 176 ? 8.378 -0.061 -26.241 1.00 71.62 176 ASN A CA 1
ATOM 1340 C C . ASN A 1 176 ? 9.817 -0.166 -25.706 1.00 71.62 176 ASN A C 1
ATOM 1342 O O . ASN A 1 176 ? 10.201 0.595 -24.822 1.00 71.62 176 ASN A O 1
ATOM 1346 N N . GLY A 1 177 ? 10.632 -1.035 -26.314 1.00 65.38 177 GLY A N 1
ATOM 1347 C CA . GLY A 1 177 ? 12.071 -1.092 -26.041 1.00 65.38 177 GLY A CA 1
ATOM 1348 C C . GLY A 1 177 ? 12.538 -2.107 -24.992 1.00 65.38 177 GLY A C 1
ATOM 1349 O O . GLY A 1 177 ? 13.648 -1.943 -24.487 1.00 65.38 177 GLY A O 1
ATOM 1350 N N . CYS A 1 178 ? 11.773 -3.161 -24.667 1.00 67.31 178 CYS A N 1
ATOM 1351 C CA . CYS A 1 178 ? 12.361 -4.266 -23.897 1.00 67.31 178 CYS A CA 1
ATOM 1352 C C . CYS A 1 178 ? 13.384 -5.044 -24.738 1.00 67.31 178 CYS A C 1
ATOM 1354 O O . CYS A 1 178 ? 13.200 -5.264 -25.935 1.00 67.31 178 CYS A O 1
ATOM 1356 N N . ASN A 1 179 ? 14.439 -5.533 -24.084 1.00 61.25 179 ASN A N 1
ATOM 1357 C CA . ASN A 1 179 ? 15.490 -6.352 -24.696 1.00 61.25 179 ASN A CA 1
ATOM 1358 C C . ASN A 1 179 ? 15.054 -7.821 -24.868 1.00 61.25 179 ASN A C 1
ATOM 1360 O O . ASN A 1 179 ? 15.732 -8.738 -24.407 1.00 61.25 179 ASN A O 1
ATOM 1364 N N . LEU A 1 180 ? 13.896 -8.055 -25.486 1.00 63.34 180 LEU A N 1
ATOM 1365 C CA . LEU A 1 180 ? 13.321 -9.383 -25.712 1.00 63.34 180 LEU A CA 1
ATOM 1366 C C . LEU A 1 180 ? 12.747 -9.470 -27.137 1.00 63.34 180 LEU A C 1
ATOM 1368 O O . LEU A 1 180 ? 12.379 -8.442 -27.699 1.00 63.34 180 LEU A O 1
ATOM 1372 N N . PRO A 1 181 ? 12.633 -10.670 -27.740 1.00 54.88 181 PRO A N 1
ATOM 1373 C CA . PRO A 1 181 ? 12.191 -10.846 -29.134 1.00 54.88 181 PRO A CA 1
ATOM 1374 C C . PRO A 1 181 ? 10.707 -10.489 -29.396 1.00 54.88 181 PRO A C 1
ATOM 1376 O O . PRO A 1 181 ? 10.164 -10.829 -30.445 1.00 54.88 181 PRO A O 1
ATOM 1379 N N . GLY A 1 182 ? 10.028 -9.841 -28.444 1.00 54.34 182 GLY A N 1
ATOM 1380 C CA . GLY A 1 182 ? 8.617 -9.474 -28.510 1.00 54.34 182 GLY A CA 1
ATOM 1381 C C . GLY A 1 182 ? 8.370 -8.143 -29.224 1.00 54.34 182 GLY A C 1
ATOM 1382 O O . GLY A 1 182 ? 9.173 -7.218 -29.170 1.00 54.34 182 GLY A O 1
ATOM 1383 N N . VAL A 1 183 ? 7.218 -8.046 -29.889 1.00 55.94 183 VAL A N 1
ATOM 1384 C CA . VAL A 1 183 ? 6.708 -6.808 -30.496 1.00 55.94 183 VAL A CA 1
ATOM 1385 C C . VAL A 1 183 ? 6.516 -5.700 -29.450 1.00 55.94 183 VAL A C 1
ATOM 1387 O O . VAL A 1 183 ? 6.065 -5.956 -28.334 1.00 55.94 183 VAL A O 1
ATOM 1390 N N . ASN A 1 184 ? 6.854 -4.474 -29.856 1.00 59.12 184 ASN A N 1
ATOM 1391 C CA . ASN A 1 184 ? 6.683 -3.214 -29.128 1.00 59.12 184 ASN A CA 1
ATOM 1392 C C . ASN A 1 184 ? 5.279 -3.068 -28.492 1.00 59.12 184 ASN A C 1
ATOM 1394 O O . ASN A 1 184 ? 4.281 -3.447 -29.107 1.00 59.12 184 ASN A O 1
ATOM 1398 N N . GLY A 1 185 ? 5.197 -2.452 -27.304 1.00 55.09 185 GLY A N 1
ATOM 1399 C CA . GLY A 1 185 ? 3.971 -2.297 -26.497 1.00 55.09 185 GLY A CA 1
ATOM 1400 C C . GLY A 1 185 ? 2.792 -1.574 -27.173 1.00 55.09 185 GLY A C 1
ATOM 1401 O O . GLY A 1 185 ? 1.666 -1.640 -26.689 1.00 55.09 185 GLY A O 1
ATOM 1402 N N . GLY A 1 186 ? 3.001 -0.948 -28.337 1.00 56.69 186 GLY A N 1
ATOM 1403 C CA . GLY A 1 186 ? 1.927 -0.400 -29.179 1.00 56.69 186 GLY A CA 1
ATOM 1404 C C . GLY A 1 186 ? 0.927 -1.434 -29.729 1.00 56.69 186 GLY A C 1
ATOM 1405 O O . GLY A 1 186 ? -0.106 -1.038 -30.257 1.00 56.69 186 GLY A O 1
ATOM 1406 N N . GLY A 1 187 ? 1.205 -2.738 -29.603 1.00 54.66 187 GLY A N 1
ATOM 1407 C CA . GLY A 1 187 ? 0.269 -3.818 -29.946 1.00 54.66 187 GLY A CA 1
ATOM 1408 C C . GLY A 1 187 ? -0.794 -4.122 -28.884 1.00 54.66 187 GLY A C 1
ATOM 1409 O O . GLY A 1 187 ? -1.572 -5.050 -29.088 1.00 54.66 187 GLY A O 1
ATOM 1410 N N . GLY A 1 188 ? -0.817 -3.369 -27.778 1.00 47.31 188 GLY A N 1
ATOM 1411 C CA . GLY A 1 188 ? -1.578 -3.722 -26.584 1.00 47.31 188 GLY A CA 1
ATOM 1412 C C . GLY A 1 188 ? -0.807 -4.768 -25.789 1.00 47.31 188 GLY A C 1
ATOM 1413 O O . GLY A 1 188 ? -0.788 -5.944 -26.151 1.00 47.31 188 GLY A O 1
ATOM 1414 N N . GLY A 1 189 ? -0.101 -4.311 -24.758 1.00 45.41 189 GLY A N 1
ATOM 1415 C CA . GLY A 1 189 ? 0.309 -5.197 -23.675 1.00 45.41 189 GLY A CA 1
ATOM 1416 C C . GLY A 1 189 ? -0.895 -5.683 -22.881 1.00 45.41 189 GLY A C 1
ATOM 1417 O O . GLY A 1 189 ? -1.886 -4.920 -22.816 1.00 45.41 189 GLY A O 1
#

Radius of gyration: 17.65 Å; chains: 1; bounding box: 43×30×53 Å

Organism: NCBI:txid2934178

Sequence (189 aa):
MNSAGQPTGKTLQDLDKIGTWHGIVEDPSNKYILASLFTRGGGYVGIINTRTKGAVALFRVTSYSYKEGSSTTITDRSVHMAYWTPDGLQCIVISNLHRKAIECIYVKRDGYSDIISAMFDTDAPFSLGTNMIVSEAATYFSRNNGYESALIGGVEGNYGRAALQDLTPDGKCKENGCNLPGVNGGGGG

Foldseek 3Di:
DPPVPAQPVQDCVSDPDDWDWADWDAQPVNQWIWTWTDDFQWTKIWIAGPPVRWTQWMKTAFWKWDDDPDDDIDIGGYFNDWDQDPVSAFWIWTQGPVRFKIWIWTFHADPVRHTPATETELCPIATLAAPIDGPDHMDIHAAGTPVRHTHHYYYDDDNPPVRHHQADPVRAGSAADDPDPHDGCVVPD